Protein AF-A0A9E4EUG8-F1 (afdb_monomer_lite)

Sequence (206 aa):
MGLLHGQRRAHSALPRPAGRRHPAAGWAGGVALVLPTRRVELSCSIFPGVIHPRGDQWLKDFAPEPVPTWTYAGDGWVLRKRLALLAGEHALVVAYELVEASEPLCLELRPFFAGRDYHHLMQANDQVAPAADWTEDALVYQPYRGQPTLHLLAPGACWEADPDWYYNFQYPREEERGLDHSEDLFTPGYLRLQLIPGATVGVVAA

Secondary structure (DSSP, 8-state):
-------------PPPPSSS---S---EEEEEEE-SS-EEE---EEETTEEES-GGGTEEEEE-SSS-EEEEEETTEEEEEEEEE-TTSS-EEEEEEEEEESS-EEEEEEEEB---BTTB-----TTS----EEETTEEEE-SSTTSPPEEEE-TTPEEEEEEEEEEEEE-HHHHTTTS--EEEEEEEEEEEEEE-TT-EEEEEE-

Foldseek 3Di:
DDDDDDPDDPPDDDDDDPDDDQLQWPWPKFKWKADPVDIGTLGWFDFVVDTPPPNVVQWDDWDPPPFTWTWGDDDFWIKIWTWDDDPPDSKIKIKIATQTHPWKIKMKIWTWGFLDDPADTADDDDQFDLAWDQDPQWTWGDRHPPDDIKIKHWPQKDWDFDKDKDFFGADVVCVVVVHDGTHIIITRGMIMHIHGHRDMTMMMID

pLDDT: mean 82.91, std 21.0, range [26.17, 98.56]

Radius of gyration: 17.56 Å; chains: 1; bounding box: 63×35×46 Å

Structure (mmCIF, N/CA/C/O backbone):
data_AF-A0A9E4EUG8-F1
#
_entry.id   AF-A0A9E4EUG8-F1
#
loop_
_atom_site.group_PDB
_atom_site.id
_atom_site.type_symbol
_atom_site.label_atom_id
_atom_site.label_alt_id
_atom_site.label_comp_id
_atom_site.label_asym_id
_atom_site.label_entity_id
_atom_site.label_seq_id
_atom_site.pdbx_PDB_ins_code
_atom_site.Cartn_x
_atom_site.Cartn_y
_atom_site.Cartn_z
_atom_site.occupancy
_atom_site.B_iso_or_equiv
_atom_site.auth_seq_id
_atom_site.auth_comp_id
_atom_site.auth_asym_id
_atom_site.auth_atom_id
_atom_site.pdbx_PDB_model_num
ATOM 1 N N . MET A 1 1 ? -40.282 3.061 -13.453 1.00 30.91 1 MET A N 1
ATOM 2 C CA . MET A 1 1 ? -39.442 2.577 -14.574 1.00 30.91 1 MET A CA 1
ATOM 3 C C . MET A 1 1 ? -38.442 3.666 -14.915 1.00 30.91 1 MET A C 1
ATOM 5 O O . MET A 1 1 ? -38.882 4.780 -15.153 1.00 30.91 1 MET A O 1
ATOM 9 N N . GLY A 1 2 ? -37.143 3.352 -14.917 1.00 31.36 2 GLY A N 1
ATOM 10 C CA . GLY A 1 2 ? -36.084 4.245 -15.411 1.00 31.36 2 GLY A CA 1
ATOM 11 C C . GLY A 1 2 ? -35.088 4.703 -14.345 1.00 31.36 2 GLY A C 1
ATOM 12 O O . GLY A 1 2 ? -35.116 5.854 -13.933 1.00 31.36 2 GLY A O 1
ATOM 13 N N . LEU A 1 3 ? -34.232 3.782 -13.894 1.00 30.00 3 LEU A N 1
ATOM 14 C CA . LEU A 1 3 ? -33.117 4.014 -12.972 1.00 30.00 3 LEU A CA 1
ATOM 15 C C . LEU A 1 3 ? -31.999 4.850 -13.617 1.00 30.00 3 LEU A C 1
ATOM 17 O O . LEU A 1 3 ? -31.547 4.563 -14.726 1.00 30.00 3 LEU A O 1
ATOM 21 N N . LEU A 1 4 ? -31.532 5.834 -12.849 1.00 30.00 4 LEU A N 1
ATOM 22 C CA . LEU A 1 4 ? -30.350 6.666 -13.065 1.00 30.00 4 LEU A CA 1
ATOM 23 C C . LEU A 1 4 ? -29.103 5.808 -13.347 1.00 30.00 4 LEU A C 1
ATOM 25 O O . LEU A 1 4 ? -28.624 5.092 -12.470 1.00 30.00 4 LEU A O 1
ATOM 29 N N . HIS A 1 5 ? -28.551 5.910 -14.557 1.00 29.52 5 HIS A N 1
ATOM 30 C CA . HIS A 1 5 ? -27.191 5.469 -14.872 1.00 29.52 5 HIS A CA 1
ATOM 31 C C . HIS A 1 5 ? -26.253 6.671 -14.784 1.00 29.52 5 HIS A C 1
ATOM 33 O O . HIS A 1 5 ? -26.266 7.553 -15.638 1.00 29.52 5 HIS A O 1
ATOM 39 N N . GLY A 1 6 ? -25.438 6.697 -13.736 1.00 27.17 6 GLY A N 1
ATOM 40 C CA . GLY A 1 6 ? -24.426 7.723 -13.515 1.00 27.17 6 GLY A CA 1
ATOM 41 C C . GLY A 1 6 ? -23.272 7.198 -12.669 1.00 27.17 6 GLY A C 1
ATOM 42 O O . GLY A 1 6 ? -22.887 7.841 -11.701 1.00 27.17 6 GLY A O 1
ATOM 43 N N . GLN A 1 7 ? -22.741 6.014 -12.992 1.00 30.09 7 GLN A N 1
ATOM 44 C CA . GLN A 1 7 ? -21.501 5.531 -12.382 1.00 30.09 7 GLN A CA 1
ATOM 45 C C . GLN A 1 7 ? -20.322 6.353 -12.920 1.00 30.09 7 GLN A C 1
ATOM 47 O O . GLN A 1 7 ? -19.827 6.118 -14.023 1.00 30.09 7 GLN A O 1
ATOM 52 N N . ARG A 1 8 ? -19.873 7.345 -12.145 1.00 32.31 8 ARG A N 1
ATOM 53 C CA . ARG A 1 8 ? -18.604 8.035 -12.396 1.00 32.31 8 ARG A CA 1
ATOM 54 C C . ARG A 1 8 ? -17.465 7.085 -12.023 1.00 32.31 8 ARG A C 1
ATOM 56 O O . ARG A 1 8 ? -17.275 6.757 -10.859 1.00 32.31 8 ARG A O 1
ATOM 63 N N . ARG A 1 9 ? -16.726 6.627 -13.035 1.00 36.31 9 ARG A N 1
ATOM 64 C CA . ARG A 1 9 ? -15.514 5.814 -12.896 1.00 36.31 9 ARG A CA 1
ATOM 65 C C . ARG A 1 9 ? -14.397 6.653 -12.268 1.00 36.31 9 ARG A C 1
ATOM 67 O O . ARG A 1 9 ? -13.769 7.450 -12.958 1.00 36.31 9 ARG A O 1
ATOM 74 N N . ALA A 1 10 ? -14.128 6.466 -10.980 1.00 30.06 10 ALA A N 1
ATOM 75 C CA . ALA A 1 10 ? -12.962 7.037 -10.309 1.00 30.06 10 ALA A CA 1
ATOM 76 C C . ALA A 1 10 ? -11.749 6.100 -10.465 1.00 30.06 10 ALA A C 1
ATOM 78 O O . ALA A 1 10 ? -11.267 5.510 -9.503 1.00 30.06 10 ALA A O 1
ATOM 79 N N . HIS A 1 11 ? -11.263 5.922 -11.697 1.00 37.00 11 HIS A N 1
ATOM 80 C CA . HIS A 1 11 ? -9.989 5.239 -11.930 1.00 37.00 11 HIS A CA 1
ATOM 81 C C . HIS A 1 11 ? -8.856 6.265 -11.926 1.00 37.00 11 HIS A C 1
ATOM 83 O O . HIS A 1 11 ? -8.785 7.113 -12.817 1.00 37.00 11 HIS A O 1
ATOM 89 N N . SER A 1 12 ? -7.988 6.157 -10.912 1.00 40.16 12 SER A N 1
ATOM 90 C CA . SER A 1 12 ? -6.601 6.641 -10.881 1.00 40.16 12 SER A CA 1
ATOM 91 C C . SER A 1 12 ? -6.372 7.936 -11.664 1.00 40.16 12 SER A C 1
ATOM 93 O O . SER A 1 12 ? -5.949 7.910 -12.811 1.00 40.16 12 SER A O 1
ATOM 95 N N . ALA A 1 13 ? -6.668 9.100 -11.101 1.00 31.61 13 ALA A N 1
ATOM 96 C CA . ALA A 1 13 ? -6.189 10.359 -11.663 1.00 31.61 13 ALA A CA 1
ATOM 97 C C . ALA A 1 13 ? -5.631 11.199 -10.523 1.00 31.61 13 ALA A C 1
ATOM 99 O O . ALA A 1 13 ? -6.325 12.029 -9.947 1.00 31.61 13 ALA A O 1
ATOM 100 N N . LEU A 1 14 ? -4.367 10.947 -10.180 1.00 38.12 14 LEU A N 1
ATOM 101 C CA . LEU A 1 14 ? -3.580 11.966 -9.499 1.00 38.12 14 LEU A CA 1
ATOM 102 C C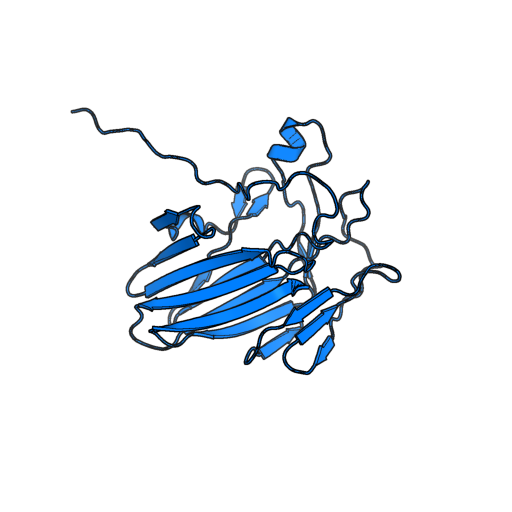 . LEU A 1 14 ? -3.453 13.155 -10.471 1.00 38.12 14 LEU A C 1
ATOM 104 O O . LEU A 1 14 ? -3.050 12.941 -11.623 1.00 38.12 14 LEU A O 1
ATOM 108 N N . PRO A 1 15 ? -3.823 14.384 -10.074 1.00 26.17 15 PRO A N 1
ATOM 109 C CA . PRO A 1 15 ? -3.566 15.562 -10.892 1.00 26.17 15 PRO A CA 1
ATOM 110 C C . PRO A 1 15 ? -2.054 15.716 -11.115 1.00 26.17 15 PRO A C 1
ATOM 112 O O . PRO A 1 15 ? -1.251 15.496 -10.210 1.00 26.17 15 PRO A O 1
ATOM 115 N N . ARG A 1 16 ? -1.657 16.066 -12.344 1.00 33.88 16 ARG A N 1
ATOM 116 C CA . ARG A 1 16 ? -0.251 16.312 -12.696 1.00 33.88 16 ARG A CA 1
ATOM 117 C C . ARG A 1 16 ? 0.139 17.746 -12.321 1.00 33.88 16 ARG A C 1
ATOM 119 O O . ARG A 1 16 ? -0.478 18.664 -12.861 1.00 33.88 16 ARG A O 1
ATOM 126 N N . PRO A 1 17 ? 1.188 17.974 -11.513 1.00 29.05 17 PRO A N 1
ATOM 127 C CA . PRO A 1 17 ? 1.868 19.259 -11.505 1.00 29.05 17 PRO A CA 1
ATOM 128 C C . PRO A 1 17 ? 2.734 19.386 -12.767 1.00 29.05 17 PRO A C 1
ATOM 130 O O . PRO A 1 17 ? 3.372 18.432 -13.219 1.00 29.05 17 PRO A O 1
ATOM 133 N N . ALA A 1 18 ? 2.721 20.569 -13.377 1.00 28.00 18 ALA A N 1
ATOM 134 C CA . ALA A 1 18 ? 3.556 20.879 -14.526 1.00 28.00 18 ALA A CA 1
ATOM 135 C C . ALA A 1 18 ? 5.018 21.058 -14.079 1.00 28.00 18 ALA A C 1
ATOM 137 O O . ALA A 1 18 ? 5.320 21.964 -13.311 1.00 28.00 18 ALA A O 1
ATOM 138 N N . GLY A 1 19 ? 5.922 20.228 -14.607 1.00 29.06 19 GLY A N 1
ATOM 139 C CA . GLY A 1 19 ? 7.368 20.457 -14.540 1.00 29.06 19 GLY A CA 1
ATOM 140 C C . GLY A 1 19 ? 8.135 19.634 -13.496 1.00 29.06 19 GLY A C 1
ATOM 141 O O . GLY A 1 19 ? 8.156 19.968 -12.324 1.00 29.06 19 GLY A O 1
ATOM 142 N N . ARG A 1 20 ? 8.882 18.646 -14.011 1.00 32.97 20 ARG A N 1
ATOM 143 C CA . ARG A 1 20 ? 10.076 17.962 -13.462 1.00 32.97 20 ARG A CA 1
ATOM 144 C C . ARG A 1 20 ? 9.948 17.075 -12.205 1.00 32.97 20 ARG A C 1
ATOM 146 O O . ARG A 1 20 ? 9.532 17.499 -11.140 1.00 32.97 20 ARG A O 1
ATOM 153 N N . ARG A 1 21 ? 10.517 15.868 -12.387 1.00 34.78 21 ARG A N 1
ATOM 154 C CA . ARG A 1 21 ? 10.819 14.778 -11.440 1.00 34.78 21 ARG A CA 1
ATOM 155 C C . ARG A 1 21 ? 9.584 14.160 -10.785 1.00 34.78 21 ARG A C 1
ATOM 157 O O . ARG A 1 21 ? 9.182 14.531 -9.690 1.00 34.78 21 ARG A O 1
ATOM 164 N N . HIS A 1 22 ? 9.026 13.159 -11.470 1.00 40.03 22 HIS A N 1
ATOM 165 C CA . HIS A 1 22 ? 8.227 12.137 -10.800 1.00 40.03 22 HIS A CA 1
ATOM 166 C C . HIS A 1 22 ? 9.056 11.571 -9.634 1.00 40.03 22 HIS A C 1
ATOM 168 O O . HIS A 1 22 ? 10.247 11.322 -9.849 1.00 40.03 22 HIS A O 1
ATOM 174 N N . PRO A 1 23 ? 8.486 11.389 -8.428 1.00 40.28 23 PRO A N 1
ATOM 175 C CA . PRO A 1 23 ? 9.158 10.596 -7.406 1.00 40.28 23 PRO A CA 1
ATOM 176 C C . PRO A 1 23 ? 9.528 9.260 -8.057 1.00 40.28 23 PRO A C 1
ATOM 178 O O . PRO A 1 23 ? 8.684 8.618 -8.683 1.00 40.28 23 PRO A O 1
ATOM 181 N N . ALA A 1 24 ? 10.811 8.911 -8.008 1.00 35.72 24 ALA A N 1
ATOM 182 C CA . ALA A 1 24 ? 11.424 7.818 -8.762 1.00 35.72 24 ALA A CA 1
ATOM 183 C C . ALA A 1 24 ? 10.999 6.414 -8.283 1.00 35.72 24 ALA A C 1
ATOM 185 O O . ALA A 1 24 ? 11.690 5.437 -8.528 1.00 35.72 24 ALA A O 1
ATOM 186 N N . ALA A 1 25 ? 9.846 6.291 -7.635 1.00 40.62 25 ALA A N 1
ATOM 187 C CA . ALA A 1 25 ? 9.243 5.024 -7.280 1.00 40.62 25 ALA A CA 1
ATOM 188 C C . ALA A 1 25 ? 7.743 5.131 -7.524 1.00 40.62 25 ALA A C 1
ATOM 190 O O . ALA A 1 25 ? 6.999 5.736 -6.748 1.00 40.62 25 ALA A O 1
ATOM 191 N N . GLY A 1 26 ? 7.287 4.550 -8.633 1.00 46.84 26 GLY A N 1
ATOM 192 C CA . GLY A 1 26 ? 5.882 4.217 -8.793 1.00 46.84 26 GLY A CA 1
ATOM 193 C C . GLY A 1 26 ? 5.519 3.183 -7.735 1.00 46.84 26 GLY A C 1
ATOM 194 O O . GLY A 1 26 ? 5.636 1.991 -7.979 1.00 46.84 26 GLY A O 1
ATOM 195 N N . TRP A 1 27 ? 5.122 3.633 -6.545 1.00 49.50 27 TRP A N 1
ATOM 196 C CA . TRP A 1 27 ? 4.544 2.751 -5.543 1.00 49.50 27 TRP A CA 1
ATOM 197 C C . TRP A 1 27 ? 3.147 2.349 -6.017 1.00 49.50 27 TRP A C 1
ATOM 199 O O . TRP A 1 27 ? 2.169 3.083 -5.852 1.00 49.50 27 TRP A O 1
ATOM 209 N N . ALA A 1 28 ? 3.052 1.170 -6.625 1.00 55.78 28 ALA A N 1
ATOM 210 C CA . ALA A 1 28 ? 1.836 0.385 -6.532 1.00 55.78 28 ALA A CA 1
ATOM 211 C C . ALA A 1 28 ? 1.898 -0.325 -5.174 1.00 55.78 28 ALA A C 1
ATOM 213 O O . ALA A 1 28 ? 2.886 -0.969 -4.844 1.00 55.78 28 ALA A O 1
ATOM 214 N N . GLY A 1 29 ? 0.890 -0.144 -4.330 1.00 70.94 29 GLY A N 1
ATOM 215 C CA . GLY A 1 29 ? 0.848 -0.781 -3.019 1.00 70.94 29 GLY A CA 1
ATOM 216 C C . GLY A 1 29 ? -0.284 -1.781 -2.955 1.00 70.94 29 GLY A C 1
ATOM 217 O O . GLY A 1 29 ? -1.442 -1.393 -3.134 1.00 70.94 29 GLY A O 1
ATOM 218 N N . GLY A 1 30 ? 0.030 -3.035 -2.642 1.00 84.62 30 GLY A N 1
ATOM 219 C CA . GLY A 1 30 ? -0.963 -3.925 -2.056 1.00 84.62 30 GLY A CA 1
ATOM 220 C C . GLY A 1 30 ? -1.409 -3.330 -0.722 1.00 84.62 30 GLY A C 1
ATOM 221 O O . GLY A 1 30 ? -0.576 -2.914 0.082 1.00 84.62 30 GLY A O 1
ATOM 222 N N . VAL A 1 31 ? -2.717 -3.234 -0.505 1.00 91.75 31 VAL A N 1
ATOM 223 C CA . VAL A 1 31 ? -3.305 -2.745 0.746 1.00 91.75 31 VAL A CA 1
ATOM 224 C C . VAL A 1 31 ? -4.376 -3.733 1.148 1.00 91.75 31 VAL A C 1
ATOM 226 O O . VAL A 1 31 ? -5.307 -3.949 0.372 1.00 91.75 31 VAL A O 1
ATOM 229 N N . ALA A 1 32 ? -4.272 -4.281 2.354 1.00 93.75 32 ALA A N 1
ATOM 230 C CA . ALA A 1 32 ? -5.279 -5.169 2.907 1.00 93.75 32 ALA A CA 1
ATOM 231 C C . ALA A 1 32 ? -5.599 -4.829 4.365 1.00 93.75 32 ALA A C 1
ATOM 233 O O . ALA A 1 32 ? -4.752 -4.338 5.109 1.00 93.75 32 ALA A O 1
ATOM 234 N N . LEU A 1 33 ? -6.835 -5.114 4.765 1.00 93.31 33 LEU A N 1
ATOM 235 C CA . LEU A 1 33 ? -7.294 -5.057 6.147 1.00 93.31 33 LEU A CA 1
ATOM 236 C C . LEU A 1 33 ? -7.511 -6.488 6.644 1.00 93.31 33 LEU A C 1
ATOM 238 O O . LEU A 1 33 ? -8.288 -7.247 6.059 1.00 93.31 33 LEU A O 1
ATOM 242 N N . VAL A 1 34 ? -6.818 -6.874 7.707 1.00 95.75 34 VAL A N 1
ATOM 243 C CA . VAL A 1 34 ? -6.942 -8.192 8.329 1.00 95.75 34 VAL A CA 1
ATOM 244 C C . VAL A 1 34 ? -7.982 -8.097 9.441 1.00 95.75 34 VAL A C 1
ATOM 246 O O . VAL A 1 34 ? -7.746 -7.488 10.485 1.00 95.75 34 VAL A O 1
ATOM 249 N N . LEU A 1 35 ? -9.153 -8.673 9.174 1.00 93.31 35 LEU A N 1
ATOM 250 C CA . LEU A 1 35 ? -10.244 -8.854 10.129 1.00 93.31 35 LEU A CA 1
ATOM 251 C C . LEU A 1 35 ? -10.059 -10.188 10.874 1.00 93.31 35 LEU A C 1
ATOM 253 O O . LEU A 1 35 ? -9.395 -11.083 10.343 1.00 93.31 35 LEU A O 1
ATOM 257 N N . PRO A 1 36 ? -10.724 -10.398 12.025 1.00 90.06 36 PRO A N 1
ATOM 258 C CA . PRO A 1 36 ? -10.645 -11.668 12.755 1.00 90.06 36 PRO A CA 1
ATOM 259 C C . PRO A 1 36 ? -11.027 -12.899 11.920 1.00 90.06 36 PRO A C 1
ATOM 261 O O . PRO A 1 36 ? -10.527 -13.995 12.148 1.00 90.06 36 PRO A O 1
ATOM 264 N N . THR A 1 37 ? -11.931 -12.729 10.951 1.00 89.94 37 THR A N 1
ATOM 265 C CA . THR A 1 37 ? -12.489 -13.829 10.152 1.00 89.94 37 THR A CA 1
ATOM 266 C C . THR A 1 37 ? -11.899 -13.939 8.753 1.00 89.94 37 THR A C 1
ATOM 268 O O . THR A 1 37 ? -12.034 -14.985 8.118 1.00 89.94 37 THR A O 1
ATOM 271 N N . ARG A 1 38 ? -11.297 -12.866 8.228 1.00 94.31 38 ARG A N 1
ATOM 272 C CA . ARG A 1 38 ? -10.803 -12.827 6.849 1.00 94.31 38 ARG A CA 1
ATOM 273 C C . ARG A 1 38 ? -9.834 -11.681 6.610 1.00 94.31 38 ARG A C 1
ATOM 275 O O . ARG A 1 38 ? -9.884 -10.643 7.261 1.00 94.31 38 ARG A O 1
ATOM 282 N N . ARG A 1 39 ? -9.052 -11.826 5.549 1.00 95.69 39 ARG A N 1
ATOM 283 C CA . ARG A 1 39 ? -8.259 -10.752 4.957 1.00 95.69 39 ARG A CA 1
ATOM 284 C C . ARG A 1 39 ? -9.043 -10.085 3.825 1.00 95.69 39 ARG A C 1
ATOM 286 O O . ARG A 1 39 ? -9.577 -10.773 2.956 1.00 95.69 39 ARG A O 1
ATOM 293 N N . VAL A 1 40 ? -9.135 -8.758 3.848 1.00 96.75 40 VAL A N 1
ATOM 294 C CA . VAL A 1 40 ? -9.857 -7.949 2.857 1.00 96.75 40 VAL A CA 1
ATOM 295 C C . VAL A 1 40 ? -8.858 -7.146 2.038 1.00 96.75 40 VAL A C 1
ATOM 297 O O . VAL A 1 40 ? -8.235 -6.224 2.550 1.00 96.75 40 VAL A O 1
ATOM 300 N N . GLU A 1 41 ? -8.725 -7.477 0.759 1.00 96.81 41 GLU A N 1
ATOM 301 C CA . GLU A 1 41 ? -7.890 -6.729 -0.182 1.00 96.81 41 GLU A CA 1
ATOM 302 C 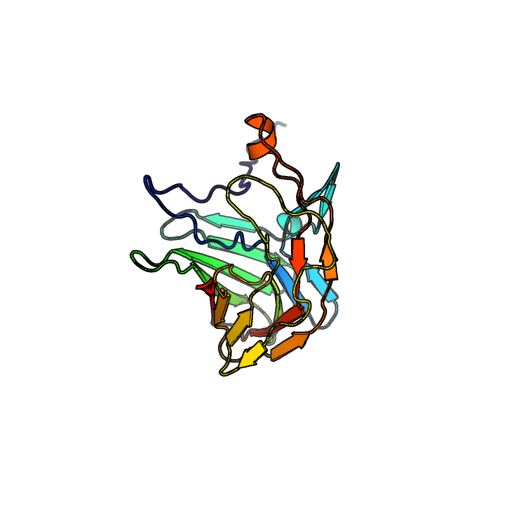C . GLU A 1 41 ? -8.590 -5.450 -0.656 1.00 96.81 41 GLU A C 1
ATOM 304 O O . GLU A 1 41 ? -9.711 -5.494 -1.168 1.00 96.81 41 GLU A O 1
ATOM 309 N N . LEU A 1 42 ? -7.911 -4.314 -0.509 1.00 96.00 42 LEU A N 1
ATOM 310 C CA . LEU A 1 42 ? -8.399 -2.973 -0.853 1.00 96.00 42 LEU A CA 1
ATOM 311 C C . LEU A 1 42 ? -7.699 -2.381 -2.083 1.00 96.00 42 LEU A C 1
ATOM 313 O O . LEU A 1 42 ? -8.141 -1.364 -2.617 1.00 96.00 42 LEU A O 1
ATOM 317 N N . SER A 1 43 ? -6.610 -3.000 -2.540 1.00 91.94 43 SER A N 1
ATOM 318 C CA . SER A 1 43 ? -5.911 -2.584 -3.757 1.00 91.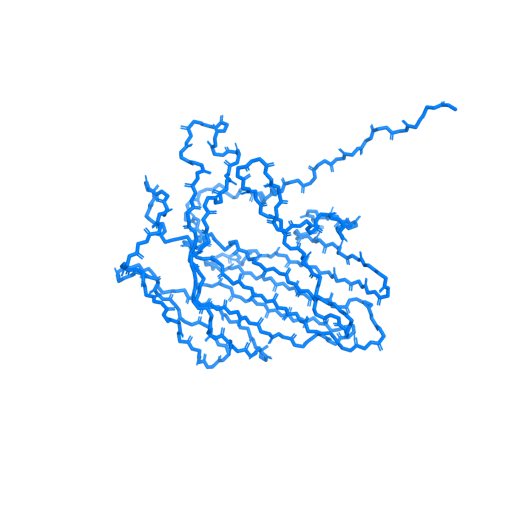94 43 SER A CA 1
ATOM 319 C C . SER A 1 43 ? -6.676 -2.975 -5.032 1.00 91.94 43 SER A C 1
ATOM 321 O O . SER A 1 43 ? -7.604 -3.786 -5.010 1.00 91.94 43 SER A O 1
ATOM 323 N N . CYS A 1 44 ? -6.325 -2.340 -6.150 1.00 91.62 44 CYS A N 1
ATOM 324 C CA . CYS A 1 44 ? -6.863 -2.632 -7.478 1.00 91.62 44 CYS A CA 1
ATOM 325 C C . CYS A 1 44 ? -5.746 -2.476 -8.501 1.00 91.62 44 CYS A C 1
ATOM 327 O O . CYS A 1 44 ? -5.396 -1.348 -8.855 1.00 91.62 44 CYS A O 1
ATOM 329 N N . SER A 1 45 ? -5.222 -3.597 -8.981 1.00 91.50 45 SER A N 1
ATOM 330 C CA . SER A 1 45 ? -4.257 -3.627 -10.077 1.00 91.50 45 SER A CA 1
ATOM 331 C C . SER A 1 45 ? -4.913 -4.210 -11.321 1.00 91.50 45 SER A C 1
ATOM 333 O O . SER A 1 45 ? -5.867 -4.985 -11.234 1.00 91.50 45 SER A O 1
ATOM 335 N N . ILE A 1 46 ? -4.441 -3.789 -12.490 1.00 91.12 46 ILE A N 1
ATOM 336 C CA . ILE A 1 46 ? -4.927 -4.279 -13.778 1.00 91.12 46 ILE A CA 1
ATOM 337 C C . ILE A 1 46 ? -3.880 -5.253 -14.306 1.00 91.12 46 ILE A C 1
ATOM 339 O O . ILE A 1 46 ? -2.698 -4.933 -14.318 1.00 91.12 46 ILE A O 1
ATOM 343 N N . PHE A 1 47 ? -4.332 -6.423 -14.731 1.00 91.69 47 PHE A N 1
ATOM 344 C CA . PHE A 1 47 ? -3.559 -7.469 -15.395 1.00 91.69 47 PHE A CA 1
ATOM 345 C C . PHE A 1 47 ? -4.263 -7.823 -16.717 1.00 91.69 47 PHE A C 1
ATOM 347 O O . PHE A 1 47 ? -5.405 -7.390 -16.928 1.00 91.69 47 PHE A O 1
ATOM 354 N N . PRO A 1 48 ? -3.649 -8.610 -17.621 1.00 92.75 48 PRO A N 1
ATOM 355 C CA . PRO A 1 48 ? -4.285 -8.997 -18.875 1.00 92.75 48 PRO A CA 1
ATOM 356 C C . PRO A 1 48 ? -5.668 -9.626 -18.651 1.00 92.75 48 PRO A C 1
ATOM 358 O O . PRO A 1 48 ? -5.803 -10.714 -18.095 1.00 92.75 48 PRO A O 1
ATOM 361 N N . GLY A 1 49 ? -6.715 -8.907 -19.061 1.00 91.56 49 GLY A N 1
ATOM 362 C CA . GLY A 1 49 ? -8.106 -9.355 -18.969 1.00 91.56 49 GLY A CA 1
ATOM 363 C C . GLY A 1 49 ? -8.728 -9.367 -17.565 1.00 91.56 49 GLY A C 1
ATOM 364 O O . GLY A 1 49 ? -9.884 -9.775 -17.441 1.00 91.56 49 GLY A O 1
ATOM 365 N N . VAL A 1 50 ? -8.030 -8.922 -16.512 1.00 94.50 50 VAL A N 1
ATOM 366 C CA . VAL A 1 50 ? -8.554 -8.992 -15.137 1.00 94.50 50 VAL A CA 1
ATOM 367 C C . VAL A 1 50 ? -8.101 -7.823 -14.264 1.00 94.50 50 VAL A C 1
ATOM 369 O O . VAL A 1 50 ? -6.970 -7.359 -14.338 1.00 94.50 50 VAL A O 1
ATOM 372 N N . ILE A 1 51 ? -8.997 -7.356 -13.394 1.00 93.25 51 ILE A N 1
ATOM 373 C CA . ILE A 1 51 ? -8.643 -6.480 -12.273 1.00 93.25 51 ILE A CA 1
ATOM 374 C C . ILE A 1 51 ? -8.509 -7.361 -11.037 1.00 93.25 51 ILE A C 1
ATOM 376 O O . ILE A 1 51 ? -9.462 -8.054 -10.663 1.00 93.25 51 ILE A O 1
ATOM 380 N N . HIS A 1 52 ? -7.339 -7.341 -10.412 1.00 91.94 52 HIS A N 1
ATOM 381 C CA . HIS A 1 52 ? -7.074 -8.091 -9.196 1.00 91.94 52 HIS A CA 1
ATOM 382 C C . HIS A 1 52 ? -6.092 -7.328 -8.285 1.00 91.94 52 HIS A C 1
ATOM 384 O O . HIS A 1 52 ? -5.156 -6.714 -8.784 1.00 91.94 52 HIS A O 1
ATOM 390 N N . PRO A 1 53 ? -6.278 -7.339 -6.958 1.00 94.50 53 PRO A N 1
ATOM 391 C CA . PRO A 1 53 ? -7.510 -7.729 -6.285 1.00 94.50 53 PRO A CA 1
ATOM 392 C C . PRO A 1 53 ? -8.662 -6.752 -6.591 1.00 94.50 53 PRO A C 1
ATOM 394 O O . PRO A 1 53 ? -8.497 -5.752 -7.286 1.00 94.50 53 PRO A O 1
ATOM 397 N N . ARG A 1 54 ? -9.870 -7.093 -6.129 1.00 95.25 54 ARG A N 1
ATOM 398 C CA . ARG A 1 54 ? -11.111 -6.344 -6.398 1.00 95.25 54 ARG A CA 1
ATOM 399 C C . ARG A 1 54 ? -11.469 -5.387 -5.259 1.00 95.25 54 ARG A C 1
ATOM 401 O O . ARG A 1 54 ? -12.581 -5.421 -4.729 1.00 95.25 54 ARG A O 1
ATOM 408 N N . GLY A 1 55 ? -10.515 -4.540 -4.870 1.00 95.19 55 GLY A N 1
ATOM 409 C CA . GLY A 1 55 ? -10.706 -3.519 -3.834 1.00 95.19 55 GLY A CA 1
ATOM 410 C C . GLY A 1 55 ? -11.844 -2.533 -4.127 1.00 95.19 55 GLY A C 1
ATOM 411 O O . GLY A 1 55 ? -12.442 -1.974 -3.207 1.00 95.19 55 GLY A O 1
ATOM 412 N N . ASP A 1 56 ? -12.211 -2.385 -5.403 1.00 94.50 56 ASP A N 1
ATOM 413 C CA . ASP A 1 56 ? -13.325 -1.574 -5.891 1.00 94.50 56 ASP A CA 1
ATOM 414 C C . ASP A 1 56 ? -14.675 -1.987 -5.291 1.00 94.50 56 ASP A C 1
ATOM 416 O O . ASP A 1 56 ? -15.565 -1.153 -5.159 1.00 94.50 56 ASP A O 1
ATOM 420 N N . GLN A 1 57 ? -14.819 -3.242 -4.855 1.00 97.00 57 GLN A N 1
ATOM 421 C CA . GLN A 1 57 ? -16.033 -3.729 -4.191 1.00 97.00 57 GLN A CA 1
ATOM 422 C C . GLN A 1 57 ? -16.260 -3.073 -2.815 1.00 97.00 57 GLN A C 1
ATOM 424 O O . GLN A 1 57 ? -17.401 -2.942 -2.354 1.00 97.00 57 GLN A O 1
ATOM 429 N N . TRP A 1 58 ? -15.178 -2.635 -2.169 1.00 97.69 58 TRP A N 1
ATOM 430 C CA . TRP A 1 58 ? -15.199 -2.026 -0.839 1.00 97.69 58 TRP A CA 1
ATOM 431 C C . TRP A 1 58 ? -15.179 -0.499 -0.885 1.00 97.69 58 TRP A C 1
ATOM 433 O O . TRP A 1 58 ? -15.529 0.136 0.107 1.00 97.69 58 TRP A O 1
ATOM 443 N N . LEU A 1 59 ? -14.800 0.102 -2.015 1.00 97.75 59 LEU A N 1
ATOM 444 C CA . LEU A 1 59 ? -14.745 1.553 -2.179 1.00 97.75 59 LEU A CA 1
ATOM 445 C C . LEU A 1 59 ? -16.162 2.148 -2.196 1.00 97.75 59 LEU A C 1
ATOM 447 O O . LEU A 1 59 ? -16.965 1.837 -3.075 1.00 97.75 59 LEU A O 1
ATOM 451 N N . LYS A 1 60 ? -16.477 3.008 -1.223 1.00 98.06 60 LYS A N 1
ATOM 452 C CA . LYS A 1 60 ? -17.791 3.663 -1.098 1.00 98.06 60 LYS A CA 1
ATOM 453 C C . LYS A 1 60 ? -17.790 5.109 -1.555 1.00 98.06 60 LYS A C 1
ATOM 455 O O . LYS A 1 60 ? -18.806 5.571 -2.062 1.00 98.06 60 LYS A O 1
ATOM 460 N N . ASP A 1 61 ? -16.673 5.802 -1.377 1.00 98.00 61 ASP A N 1
ATOM 461 C CA . ASP A 1 61 ? -16.562 7.209 -1.735 1.00 98.00 61 ASP A CA 1
ATOM 462 C C . ASP A 1 61 ? -15.136 7.587 -2.141 1.00 98.00 61 ASP A C 1
ATOM 464 O O . ASP A 1 61 ? -14.156 6.993 -1.672 1.00 98.00 61 ASP A O 1
ATOM 468 N N . PHE A 1 62 ? -15.037 8.587 -3.015 1.00 97.44 62 PHE A N 1
ATOM 469 C CA . PHE A 1 62 ? -13.782 9.203 -3.418 1.00 97.44 62 PHE A CA 1
ATOM 470 C C . PHE A 1 62 ? -13.949 10.719 -3.526 1.00 97.44 62 PHE A C 1
ATOM 472 O O . PHE A 1 62 ? -14.722 11.211 -4.351 1.00 97.44 62 PHE A O 1
ATOM 479 N N . ALA A 1 63 ? -13.146 11.447 -2.753 1.00 96.69 63 ALA A N 1
ATOM 480 C CA . ALA A 1 63 ? -13.064 12.898 -2.796 1.00 96.69 63 ALA A CA 1
ATOM 481 C C . ALA A 1 63 ? -11.664 13.323 -3.276 1.00 96.69 63 ALA A C 1
ATOM 483 O O . ALA A 1 63 ? -10.669 12.943 -2.656 1.00 96.69 63 ALA A O 1
ATOM 484 N N . PRO A 1 64 ? -11.543 14.096 -4.370 1.00 93.94 64 PRO A N 1
ATOM 485 C CA . PRO A 1 64 ? -10.241 14.534 -4.877 1.00 93.94 64 PRO A CA 1
ATOM 486 C C . PRO A 1 64 ? -9.640 15.708 -4.087 1.00 93.94 64 PRO A C 1
ATOM 488 O O . PRO A 1 64 ? -8.428 15.905 -4.132 1.00 93.94 64 PRO A O 1
ATOM 491 N N . GLU A 1 65 ? -10.468 16.477 -3.374 1.00 93.19 65 GLU A N 1
ATOM 492 C CA . GLU A 1 65 ? -10.087 17.699 -2.658 1.00 93.19 65 GLU A CA 1
ATOM 493 C C . GLU A 1 65 ? -10.468 17.623 -1.168 1.00 93.19 65 GLU A C 1
ATOM 495 O O . GLU A 1 65 ? -11.464 16.978 -0.831 1.00 93.19 65 GLU A O 1
ATOM 500 N N . PRO A 1 66 ? -9.715 18.286 -0.262 1.00 91.81 66 PRO A N 1
ATOM 501 C CA . PRO A 1 66 ? -8.484 19.057 -0.510 1.00 91.81 66 PRO A CA 1
ATOM 502 C C . PRO A 1 66 ? -7.253 18.177 -0.789 1.00 91.81 66 PRO A C 1
ATOM 504 O O . PRO A 1 66 ? -6.262 18.653 -1.333 1.00 91.81 66 PRO A O 1
ATOM 507 N N . VAL A 1 67 ? -7.328 16.892 -0.440 1.00 94.38 67 VAL A N 1
ATOM 508 C CA . VAL A 1 67 ? -6.354 15.858 -0.805 1.00 94.38 67 VAL A CA 1
ATOM 509 C C . VAL A 1 67 ? -7.113 14.608 -1.252 1.00 94.38 67 VAL A C 1
ATOM 511 O O . VAL A 1 67 ? -8.168 14.320 -0.673 1.00 94.38 67 VAL A O 1
ATOM 514 N N . PRO A 1 68 ? -6.594 13.840 -2.228 1.00 95.88 68 PRO A N 1
ATOM 515 C CA . PRO A 1 68 ? -7.210 12.591 -2.647 1.00 95.88 68 PRO A CA 1
ATOM 516 C C . PRO A 1 68 ? -7.511 11.678 -1.455 1.00 95.88 68 PRO A C 1
ATOM 518 O O . PRO A 1 68 ? -6.613 11.274 -0.709 1.00 95.88 68 PRO A O 1
ATOM 521 N N . THR A 1 69 ? -8.793 11.376 -1.281 1.00 97.44 69 THR A N 1
ATOM 522 C CA . THR A 1 69 ? -9.335 10.625 -0.154 1.00 97.44 69 THR A CA 1
ATOM 523 C C . THR A 1 69 ? -10.232 9.513 -0.671 1.00 97.44 69 THR A C 1
ATOM 525 O O . THR A 1 69 ? -11.174 9.764 -1.417 1.00 97.44 69 THR A O 1
ATOM 528 N N . TRP A 1 70 ? -9.960 8.284 -0.246 1.00 98.12 70 TRP A N 1
ATOM 529 C CA . TRP A 1 70 ? -10.779 7.108 -0.519 1.00 98.12 70 TRP A CA 1
ATOM 530 C C . TRP A 1 70 ? -11.399 6.627 0.786 1.00 98.12 70 TRP A C 1
ATOM 532 O O . TRP A 1 70 ? -10.690 6.476 1.784 1.00 98.12 70 TRP A O 1
ATOM 542 N N . THR A 1 71 ? -12.695 6.338 0.765 1.00 98.38 71 THR A N 1
ATOM 543 C CA . THR A 1 71 ? -13.394 5.710 1.890 1.00 98.38 71 THR A CA 1
ATOM 544 C C . THR A 1 71 ? -13.802 4.301 1.490 1.00 98.38 71 THR A C 1
ATOM 546 O O . THR A 1 71 ? -14.634 4.118 0.599 1.00 98.38 71 THR A O 1
ATOM 549 N N . TYR A 1 72 ? -13.214 3.309 2.150 1.00 98.50 72 TYR A N 1
ATOM 550 C CA . TYR A 1 72 ? -13.567 1.901 2.020 1.00 98.50 72 TYR A CA 1
ATOM 551 C C . TYR A 1 72 ? -14.457 1.497 3.191 1.00 98.50 72 TYR A C 1
ATOM 553 O O . TYR A 1 72 ? -14.218 1.923 4.320 1.00 98.50 72 TYR A O 1
ATOM 561 N N . ALA A 1 73 ? -15.462 0.665 2.940 1.00 98.12 73 ALA A N 1
ATOM 562 C CA . ALA A 1 73 ? -16.295 0.124 4.002 1.00 98.12 73 ALA A CA 1
ATOM 563 C C . ALA A 1 73 ? -16.797 -1.281 3.676 1.00 98.12 73 ALA A C 1
ATOM 565 O O . ALA A 1 73 ? -17.087 -1.613 2.519 1.00 98.12 73 ALA A O 1
ATOM 566 N N . GLY A 1 74 ? -16.961 -2.067 4.730 1.00 96.31 74 GLY A N 1
ATOM 567 C CA . GLY A 1 74 ? -17.614 -3.367 4.720 1.00 96.31 74 GLY A CA 1
ATOM 568 C C . GLY A 1 74 ? -18.418 -3.557 6.002 1.00 96.31 74 GLY A C 1
ATOM 569 O O . GLY A 1 74 ? -18.701 -2.597 6.715 1.00 96.31 74 GLY A O 1
ATOM 570 N N . ASP A 1 75 ? -18.797 -4.796 6.293 1.00 93.94 75 ASP A N 1
ATOM 571 C CA . ASP A 1 75 ? -19.619 -5.096 7.466 1.00 93.94 75 ASP A CA 1
ATOM 572 C C . ASP A 1 75 ? -18.857 -4.780 8.761 1.00 93.94 75 ASP A C 1
ATOM 574 O O . ASP A 1 75 ? -17.902 -5.474 9.112 1.00 93.94 75 ASP A O 1
ATOM 578 N N . GLY A 1 76 ? -19.281 -3.721 9.455 1.00 94.50 76 GLY A N 1
ATOM 579 C CA . GLY A 1 76 ? -18.737 -3.323 10.754 1.00 94.50 76 GLY A CA 1
ATOM 580 C C . GLY A 1 76 ? -17.363 -2.655 10.710 1.00 94.50 76 GLY A C 1
ATOM 581 O O . GLY A 1 76 ? -16.694 -2.625 11.739 1.00 94.50 76 GLY A O 1
ATOM 582 N N . TRP A 1 77 ? -16.917 -2.141 9.556 1.00 97.69 77 TRP A N 1
ATOM 583 C CA . TRP A 1 77 ? -15.687 -1.351 9.486 1.00 97.69 77 TRP A CA 1
ATOM 584 C C . TRP A 1 77 ? -15.719 -0.270 8.403 1.00 97.69 77 TRP A C 1
ATOM 586 O O . TRP A 1 77 ? -16.286 -0.454 7.321 1.00 97.69 77 TRP A O 1
ATOM 596 N N . VAL A 1 78 ? -15.032 0.841 8.676 1.00 98.56 78 VAL A N 1
ATOM 597 C CA . VAL A 1 78 ? -14.809 1.942 7.733 1.00 98.56 78 VAL A CA 1
ATOM 598 C C . VAL A 1 78 ? -13.347 2.371 7.800 1.00 98.56 78 VAL A C 1
ATOM 600 O O . VAL A 1 78 ? -12.854 2.767 8.854 1.00 98.56 78 VAL A O 1
ATOM 603 N N . LEU A 1 79 ? -12.659 2.327 6.660 1.00 98.56 79 LEU A N 1
ATOM 604 C CA . LEU A 1 79 ? -11.271 2.758 6.513 1.00 98.56 79 LEU A CA 1
ATOM 605 C C . LEU A 1 79 ? -11.189 3.953 5.562 1.00 98.56 79 LEU A C 1
ATOM 607 O O . LEU A 1 79 ? -11.609 3.874 4.406 1.00 98.56 79 LEU A O 1
ATOM 611 N N . ARG A 1 80 ? -10.574 5.043 6.016 1.00 98.50 80 ARG A N 1
ATOM 612 C CA . ARG A 1 80 ? -10.277 6.211 5.185 1.00 98.50 80 ARG A CA 1
ATOM 613 C C . ARG A 1 80 ? -8.792 6.244 4.838 1.00 98.50 80 ARG A C 1
ATOM 615 O O . ARG A 1 80 ? -7.944 6.280 5.724 1.00 98.50 80 ARG A O 1
ATOM 622 N N . LYS A 1 81 ? -8.480 6.282 3.543 1.00 97.75 81 LYS A N 1
ATOM 623 C CA . LYS A 1 81 ? -7.128 6.470 2.999 1.00 97.75 81 LYS A CA 1
ATOM 624 C C . LYS A 1 81 ? -7.003 7.877 2.430 1.00 97.75 81 LYS A C 1
ATOM 626 O O . LYS A 1 81 ? -7.832 8.276 1.619 1.00 97.75 81 LYS A O 1
ATOM 631 N N . ARG A 1 82 ? -5.948 8.601 2.793 1.00 96.19 82 ARG A N 1
ATOM 632 C CA . ARG A 1 82 ? -5.594 9.920 2.246 1.00 96.19 82 ARG A CA 1
ATOM 633 C C . ARG A 1 82 ? -4.200 9.872 1.646 1.00 96.19 82 ARG A C 1
ATOM 635 O O . ARG A 1 82 ? -3.336 9.184 2.182 1.00 96.19 82 ARG A O 1
ATOM 642 N N . LEU A 1 83 ? -3.987 10.594 0.554 1.00 93.31 83 LEU A N 1
ATOM 643 C CA . LEU A 1 83 ? -2.696 10.677 -0.124 1.00 93.31 83 LEU A CA 1
ATOM 644 C C . LEU A 1 83 ? -2.337 12.140 -0.367 1.00 93.31 83 LEU A C 1
ATOM 646 O O . LEU A 1 83 ? -3.128 12.878 -0.949 1.00 93.31 83 LEU A O 1
ATOM 650 N N . ALA A 1 84 ? -1.141 12.542 0.051 1.00 90.81 84 ALA A N 1
ATOM 651 C CA . ALA A 1 84 ? -0.619 13.886 -0.150 1.00 90.81 84 ALA A CA 1
ATOM 652 C C . ALA A 1 84 ? 0.818 13.832 -0.677 1.00 90.81 84 ALA A C 1
ATOM 654 O O . ALA A 1 84 ? 1.621 13.018 -0.231 1.00 90.81 84 ALA A O 1
ATOM 655 N N . LEU A 1 85 ? 1.141 14.719 -1.615 1.00 85.94 85 LEU A N 1
ATOM 656 C CA . LEU A 1 85 ? 2.520 14.999 -2.013 1.00 85.94 85 LEU A CA 1
ATOM 657 C C . LEU A 1 85 ? 3.017 16.180 -1.183 1.00 85.94 85 LEU A C 1
ATOM 659 O O . LEU A 1 85 ? 2.343 17.212 -1.124 1.00 85.94 85 LEU A O 1
ATOM 663 N N . LEU A 1 86 ? 4.173 16.036 -0.541 1.00 80.31 86 LEU A N 1
ATOM 664 C CA . LEU A 1 86 ? 4.771 17.130 0.219 1.00 80.31 86 LEU A CA 1
ATOM 665 C C . LEU A 1 86 ? 5.464 18.087 -0.749 1.00 80.31 86 LEU A C 1
ATOM 667 O O . LEU A 1 86 ? 6.414 17.726 -1.431 1.00 80.31 86 LEU A O 1
ATOM 671 N N . ALA A 1 87 ? 4.961 19.316 -0.853 1.00 70.00 87 ALA A N 1
ATOM 672 C CA . ALA A 1 87 ? 5.520 20.303 -1.770 1.00 70.00 87 ALA A CA 1
ATOM 673 C C . ALA A 1 87 ? 6.979 20.629 -1.405 1.00 70.00 87 ALA A C 1
ATOM 675 O O . ALA A 1 87 ? 7.271 20.963 -0.261 1.00 70.00 87 ALA A O 1
ATOM 676 N N . GLY A 1 88 ? 7.876 20.567 -2.391 1.00 68.75 88 GLY A N 1
ATOM 677 C CA . GLY A 1 88 ? 9.308 20.837 -2.210 1.00 68.75 88 GLY A CA 1
ATOM 678 C C . GLY A 1 88 ? 10.132 19.628 -1.762 1.00 68.75 88 GLY A C 1
ATOM 679 O O . GLY A 1 88 ? 11.341 19.630 -1.970 1.00 68.75 88 GLY A O 1
ATOM 680 N N . GLU A 1 89 ? 9.482 18.581 -1.257 1.00 65.94 89 GLU A N 1
ATOM 681 C CA . GLU A 1 89 ? 10.098 17.301 -0.918 1.00 65.94 89 GLU A CA 1
ATOM 682 C C . GLU A 1 89 ? 9.734 16.282 -2.006 1.00 65.94 89 GLU A C 1
ATOM 684 O O . GLU A 1 89 ? 8.606 16.251 -2.499 1.00 65.94 89 GLU A O 1
ATOM 689 N N . HIS A 1 90 ? 10.648 15.398 -2.401 1.00 75.44 90 HIS A N 1
ATOM 690 C CA . HIS A 1 90 ? 10.316 14.291 -3.310 1.00 75.44 90 HIS A CA 1
ATOM 691 C C . HIS A 1 90 ? 9.561 13.162 -2.576 1.00 75.44 90 HIS A C 1
ATOM 693 O O . HIS A 1 90 ? 9.795 11.989 -2.841 1.00 75.44 90 HIS A O 1
ATOM 699 N N . ALA A 1 91 ? 8.647 13.521 -1.666 1.00 84.44 91 ALA A N 1
ATOM 700 C CA . ALA A 1 91 ? 8.024 12.618 -0.709 1.00 84.44 91 ALA A CA 1
ATOM 701 C C . ALA A 1 91 ? 6.497 12.520 -0.870 1.00 84.44 91 ALA A C 1
ATOM 703 O O . ALA A 1 91 ? 5.782 13.511 -1.068 1.00 84.44 91 ALA A O 1
ATOM 704 N N . LEU A 1 92 ? 5.993 11.295 -0.731 1.00 87.94 92 LEU A N 1
ATOM 705 C CA . LEU A 1 92 ? 4.580 10.934 -0.733 1.00 87.94 92 LEU A CA 1
ATOM 706 C C . LEU A 1 92 ? 4.167 10.495 0.673 1.00 87.94 92 LEU A C 1
ATOM 708 O O . LEU A 1 92 ? 4.765 9.586 1.240 1.00 87.94 92 LEU A O 1
ATOM 712 N N . VAL A 1 93 ? 3.097 11.081 1.203 1.00 91.62 93 VAL A N 1
ATOM 713 C CA . VAL A 1 93 ? 2.493 10.669 2.473 1.00 91.62 93 VAL A CA 1
ATOM 714 C C . VAL A 1 93 ? 1.171 9.975 2.203 1.00 91.62 93 VAL A C 1
ATOM 716 O O . VAL A 1 93 ? 0.313 10.489 1.479 1.00 91.62 93 VAL A O 1
ATOM 719 N N . VAL A 1 94 ? 0.984 8.822 2.834 1.00 94.00 94 VAL A N 1
ATOM 720 C CA . VAL A 1 94 ? -0.267 8.073 2.810 1.00 94.00 94 VAL A CA 1
ATOM 721 C C . VAL A 1 94 ? -0.733 7.866 4.239 1.00 94.00 94 VAL A C 1
ATOM 723 O O . VAL A 1 94 ? -0.026 7.274 5.048 1.00 94.00 94 VAL A O 1
ATOM 726 N N . ALA A 1 95 ? -1.927 8.357 4.552 1.00 95.94 95 ALA A N 1
ATOM 727 C CA . ALA A 1 95 ? -2.523 8.232 5.874 1.00 95.94 95 ALA A CA 1
ATOM 728 C C . ALA A 1 95 ? -3.727 7.290 5.835 1.00 95.94 95 ALA A C 1
ATOM 730 O O . ALA A 1 95 ? -4.583 7.410 4.954 1.00 95.94 95 ALA A O 1
ATOM 731 N N . TYR A 1 96 ? -3.804 6.394 6.813 1.00 97.56 96 TYR A N 1
ATOM 732 C CA . TYR A 1 96 ? -4.893 5.441 6.993 1.00 97.56 96 TYR A CA 1
ATOM 733 C C . TYR A 1 96 ? -5.555 5.681 8.343 1.00 97.56 96 TYR A C 1
ATOM 735 O O . TYR A 1 96 ? -4.896 5.658 9.378 1.00 97.56 96 TYR A O 1
ATOM 743 N N . GLU A 1 97 ? -6.858 5.914 8.325 1.00 98.31 97 GLU A N 1
ATOM 744 C CA . GLU A 1 97 ? -7.681 6.145 9.507 1.00 98.31 97 GLU A CA 1
ATOM 745 C C . GLU A 1 97 ? -8.745 5.056 9.580 1.00 98.31 97 GLU A C 1
ATOM 747 O O . GLU A 1 97 ? -9.542 4.901 8.649 1.00 98.31 97 GLU A O 1
ATOM 752 N N . LEU A 1 98 ? -8.764 4.309 10.682 1.00 98.38 98 LEU A N 1
ATOM 753 C CA . LEU A 1 98 ? -9.848 3.376 10.966 1.00 98.38 98 LEU A CA 1
ATOM 754 C C . LEU A 1 98 ? -10.984 4.164 11.609 1.00 98.38 98 LEU A C 1
ATOM 756 O O . LEU A 1 98 ? -10.969 4.423 12.805 1.00 98.38 98 LEU A O 1
ATOM 760 N N . VAL A 1 99 ? -11.937 4.599 10.792 1.00 98.50 99 VAL A N 1
ATOM 761 C CA . VAL A 1 99 ? -13.038 5.475 11.213 1.00 98.50 99 VAL A CA 1
ATOM 762 C C . VAL A 1 99 ? -14.012 4.720 12.113 1.00 98.50 99 VAL A C 1
ATOM 764 O O . VAL A 1 99 ? -14.466 5.252 13.121 1.00 98.50 99 VAL A O 1
ATOM 767 N N . GLU A 1 100 ? -14.311 3.472 11.761 1.00 97.88 100 GLU A N 1
ATOM 768 C CA . GLU A 1 100 ? -15.244 2.618 12.491 1.00 97.88 100 GLU A CA 1
ATOM 769 C C . GLU A 1 100 ? -14.717 1.183 12.497 1.00 97.88 100 GLU A C 1
ATOM 771 O O . GLU A 1 100 ? -14.278 0.692 11.456 1.00 97.88 100 GLU A O 1
ATOM 776 N N . ALA A 1 101 ? -14.740 0.540 13.664 1.00 97.06 101 ALA A N 1
ATOM 777 C CA . ALA A 1 101 ? -14.666 -0.905 13.877 1.00 97.06 101 ALA A CA 1
ATOM 778 C C . ALA A 1 101 ? -14.956 -1.205 15.357 1.00 97.06 101 ALA A C 1
ATOM 780 O O . ALA A 1 101 ? -14.773 -0.339 16.215 1.00 97.06 101 ALA A O 1
ATOM 781 N N . SER A 1 102 ? -15.386 -2.428 15.671 1.00 95.50 102 SER A N 1
ATOM 782 C CA . SER A 1 102 ? -15.615 -2.866 17.058 1.00 95.50 102 SER A CA 1
ATOM 783 C C . SER A 1 102 ? -14.327 -3.137 17.840 1.00 95.50 102 SER A C 1
ATOM 785 O O . SER A 1 102 ? -14.350 -3.174 19.067 1.00 95.50 102 SER A O 1
ATOM 787 N N . GLU A 1 103 ? -13.213 -3.343 17.143 1.00 95.88 103 GLU A N 1
ATOM 788 C CA . GLU A 1 103 ? -11.912 -3.679 17.718 1.00 95.88 103 GLU A CA 1
ATOM 789 C C . GLU A 1 103 ? -10.770 -3.167 16.823 1.00 95.88 103 GLU A C 1
ATOM 791 O O . GLU A 1 103 ? -11.010 -2.828 15.658 1.00 95.88 103 GLU A O 1
ATOM 796 N N . PRO A 1 104 ? -9.530 -3.084 17.339 1.00 97.31 104 PRO A N 1
ATOM 797 C CA . PRO A 1 104 ? -8.366 -2.798 16.512 1.00 97.31 104 PRO A CA 1
ATOM 798 C C . PRO A 1 104 ? -8.185 -3.823 15.391 1.00 97.31 104 PRO A C 1
ATOM 800 O O . PRO A 1 104 ? -8.330 -5.024 15.602 1.00 97.31 104 PRO A O 1
ATOM 803 N N . LEU A 1 105 ? -7.807 -3.345 14.208 1.00 97.62 105 LEU A N 1
ATOM 804 C CA . LEU A 1 105 ? -7.580 -4.172 13.021 1.00 97.62 105 LEU A CA 1
ATOM 805 C C . LEU A 1 105 ? -6.123 -4.074 12.576 1.00 97.62 105 LEU A C 1
ATOM 807 O O . LEU A 1 105 ? -5.429 -3.116 12.911 1.00 97.62 105 LEU A O 1
ATOM 811 N N . CYS A 1 106 ? -5.646 -5.045 11.799 1.00 97.50 106 CYS A N 1
ATOM 812 C CA . CYS A 1 106 ? -4.308 -4.971 11.215 1.00 97.50 106 CYS A CA 1
ATOM 813 C C . CYS A 1 106 ? -4.383 -4.484 9.763 1.00 97.50 106 CYS A C 1
ATOM 815 O O . CYS A 1 106 ? -5.135 -5.019 8.949 1.00 97.50 106 CYS A O 1
ATOM 817 N N . LEU A 1 107 ? -3.607 -3.451 9.451 1.00 97.38 107 LEU A N 1
ATOM 818 C CA . LEU A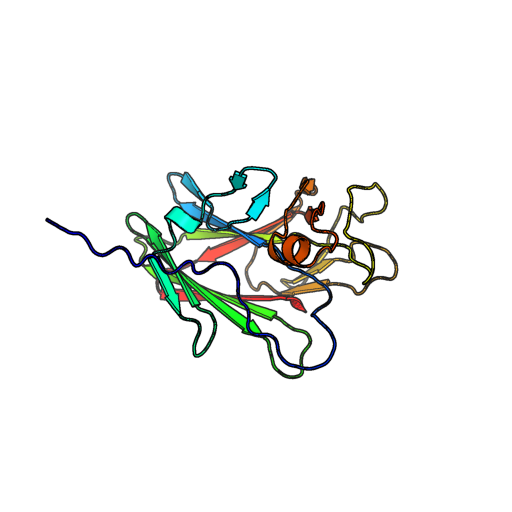 1 107 ? -3.362 -2.961 8.103 1.00 97.38 107 LEU A CA 1
ATOM 819 C C . LEU A 1 107 ? -2.095 -3.617 7.562 1.00 97.38 107 LEU A C 1
ATOM 821 O O . LEU A 1 107 ? -1.027 -3.487 8.157 1.00 97.38 107 LEU A O 1
ATOM 825 N N . GLU A 1 108 ? -2.208 -4.269 6.413 1.00 96.94 108 GLU A N 1
ATOM 826 C CA . GLU A 1 108 ? -1.074 -4.811 5.674 1.00 96.94 108 GLU A CA 1
ATOM 827 C C . GLU A 1 108 ? -0.791 -3.954 4.442 1.00 96.94 108 GLU A C 1
ATOM 829 O O . GLU A 1 108 ? -1.691 -3.684 3.639 1.00 96.94 108 GLU A O 1
ATOM 834 N N . LEU A 1 109 ? 0.468 -3.550 4.280 1.00 95.31 109 LEU A N 1
ATOM 835 C CA . LEU A 1 109 ? 0.944 -2.772 3.140 1.00 95.31 109 LEU A CA 1
ATOM 836 C C . LEU A 1 109 ? 2.087 -3.514 2.453 1.00 95.31 109 LEU A C 1
ATOM 838 O O . LEU A 1 109 ? 3.154 -3.683 3.035 1.00 95.31 109 LEU A O 1
ATOM 842 N N . ARG A 1 110 ? 1.882 -3.919 1.200 1.00 94.56 110 ARG A N 1
ATOM 843 C CA . ARG A 1 110 ? 2.905 -4.562 0.367 1.00 94.56 110 ARG A CA 1
ATOM 844 C C . ARG A 1 110 ? 3.413 -3.564 -0.673 1.00 94.56 110 ARG A C 1
ATOM 846 O O . ARG A 1 110 ? 2.685 -3.287 -1.631 1.00 94.56 110 ARG A O 1
ATOM 853 N N . PRO A 1 111 ? 4.597 -2.957 -0.491 1.00 92.00 111 PRO A N 1
ATOM 854 C CA . PRO A 1 111 ? 5.166 -2.082 -1.502 1.00 92.00 111 PRO A CA 1
ATOM 855 C C . PRO A 1 111 ? 5.622 -2.888 -2.723 1.00 92.00 111 PRO A C 1
ATOM 857 O O . PRO A 1 111 ? 6.341 -3.879 -2.589 1.00 92.00 111 PRO A O 1
ATOM 860 N N . PHE A 1 112 ? 5.220 -2.434 -3.908 1.00 89.31 112 PHE A N 1
ATOM 861 C CA . PHE A 1 112 ? 5.776 -2.878 -5.179 1.00 89.31 112 PHE A CA 1
ATOM 862 C C . PHE A 1 112 ? 6.680 -1.792 -5.746 1.00 89.31 112 PHE A C 1
ATOM 864 O O . PHE A 1 112 ? 6.316 -0.612 -5.778 1.00 89.31 112 PHE A O 1
ATOM 871 N N . PHE A 1 113 ? 7.856 -2.205 -6.197 1.00 85.44 113 PHE A N 1
ATOM 872 C CA . PHE A 1 113 ? 8.875 -1.333 -6.747 1.00 85.44 113 PHE A CA 1
ATOM 873 C C . PHE A 1 113 ? 8.985 -1.576 -8.241 1.00 85.44 113 PHE A C 1
ATOM 875 O O . PHE A 1 113 ? 9.203 -2.700 -8.680 1.00 85.44 113 PHE A O 1
ATOM 882 N N . ALA A 1 114 ? 8.832 -0.503 -9.007 1.00 73.56 114 ALA A N 1
ATOM 883 C CA . ALA A 1 114 ? 9.126 -0.462 -10.426 1.00 73.56 114 ALA A CA 1
ATOM 884 C C . ALA A 1 114 ? 10.579 0.011 -10.561 1.00 73.56 114 ALA A C 1
ATOM 886 O O . ALA A 1 114 ? 10.861 1.181 -10.308 1.00 73.56 114 ALA A O 1
ATOM 887 N N . GLY A 1 115 ? 11.521 -0.881 -10.867 1.00 62.31 115 GLY A N 1
ATOM 888 C CA . GLY A 1 115 ? 12.958 -0.578 -10.966 1.00 62.31 115 GLY A CA 1
ATOM 889 C C . GLY A 1 115 ? 13.328 0.230 -12.209 1.00 62.31 115 GLY A C 1
ATOM 890 O O . GLY A 1 115 ? 14.207 -0.172 -12.969 1.00 62.31 115 GLY A O 1
ATOM 891 N N . ARG A 1 116 ? 12.610 1.327 -12.459 1.00 63.62 116 ARG A N 1
ATOM 892 C CA . ARG A 1 116 ? 12.599 2.028 -13.742 1.00 63.62 116 ARG A CA 1
ATOM 893 C C . ARG A 1 116 ? 13.802 2.955 -13.902 1.00 63.62 116 ARG A C 1
ATOM 895 O O . ARG A 1 116 ? 14.038 3.840 -13.080 1.00 63.62 116 ARG A O 1
ATOM 902 N N . ASP A 1 117 ? 14.464 2.820 -15.047 1.00 54.41 117 ASP A N 1
ATOM 903 C CA . ASP A 1 117 ? 15.088 3.941 -15.750 1.00 54.41 117 ASP A CA 1
ATOM 904 C C . ASP A 1 117 ? 14.066 4.494 -16.768 1.00 54.41 117 ASP A C 1
ATOM 906 O O . ASP A 1 117 ? 13.186 3.764 -17.225 1.00 54.41 117 ASP A O 1
ATOM 910 N N . TYR A 1 118 ? 14.137 5.780 -17.119 1.00 46.25 118 TYR A N 1
ATOM 911 C CA . TYR A 1 118 ? 13.076 6.550 -17.806 1.00 46.25 118 TYR A CA 1
ATOM 912 C C . TYR A 1 118 ? 12.573 5.978 -19.152 1.00 46.25 118 TYR A C 1
ATOM 914 O O . TYR A 1 118 ? 11.567 6.464 -19.672 1.00 46.25 118 TYR A O 1
ATOM 922 N N . HIS A 1 119 ? 13.259 4.988 -19.729 1.00 49.69 119 HIS A N 1
ATOM 923 C CA . HIS A 1 119 ? 13.018 4.483 -21.082 1.00 49.69 119 HIS A CA 1
ATOM 924 C C . HIS A 1 119 ? 12.565 3.020 -21.173 1.00 49.69 119 HIS A C 1
ATOM 926 O O . HIS A 1 119 ? 12.219 2.600 -22.273 1.00 49.69 119 HIS A O 1
ATOM 932 N N . HIS A 1 120 ? 12.530 2.258 -20.072 1.00 59.69 120 HIS A N 1
ATOM 933 C CA . HIS A 1 120 ? 12.160 0.838 -20.113 1.00 59.69 120 HIS A CA 1
ATOM 934 C C . HIS A 1 120 ? 11.319 0.428 -18.898 1.00 59.69 120 HIS A C 1
ATOM 936 O O . HIS A 1 120 ? 11.679 0.730 -17.759 1.00 59.69 120 HIS A O 1
ATOM 942 N N . LEU A 1 121 ? 10.207 -0.272 -19.146 1.00 68.62 121 LEU A N 1
ATOM 943 C CA . LEU A 1 121 ? 9.449 -0.944 -18.090 1.00 68.62 121 LEU A CA 1
ATOM 944 C C . LEU A 1 121 ? 10.232 -2.143 -17.552 1.00 68.62 121 LEU A C 1
ATOM 946 O O . LEU A 1 121 ? 10.932 -2.832 -18.299 1.00 68.62 121 LEU A O 1
ATOM 950 N N . MET A 1 122 ? 10.112 -2.385 -16.248 1.00 76.94 122 MET A N 1
ATOM 951 C CA . MET A 1 122 ? 10.793 -3.495 -15.596 1.00 76.94 122 MET A CA 1
ATOM 952 C C . MET A 1 122 ? 10.218 -4.850 -16.039 1.00 76.94 122 MET A C 1
ATOM 954 O O . MET A 1 122 ? 9.012 -5.028 -16.210 1.00 76.94 122 MET A O 1
ATOM 958 N N . GLN A 1 123 ? 11.108 -5.819 -16.227 1.00 85.25 123 GLN A N 1
ATOM 959 C CA . GLN A 1 123 ? 10.789 -7.234 -16.408 1.00 85.25 123 GLN A CA 1
ATOM 960 C C . GLN A 1 123 ? 11.532 -8.028 -15.340 1.00 85.25 123 GLN A C 1
ATOM 962 O O . GLN A 1 123 ? 12.625 -7.619 -14.921 1.00 85.25 123 GLN A O 1
ATOM 967 N N . ALA A 1 124 ? 10.954 -9.145 -14.909 1.00 89.12 124 ALA A N 1
ATOM 968 C CA . ALA A 1 124 ? 11.560 -9.995 -13.897 1.00 89.12 124 ALA A CA 1
ATOM 969 C C . ALA A 1 124 ? 12.977 -10.427 -14.292 1.00 89.12 124 ALA A C 1
ATOM 971 O O . ALA A 1 124 ? 13.236 -10.830 -15.428 1.00 89.12 124 ALA A O 1
ATOM 972 N N . ASN A 1 125 ? 13.912 -10.303 -13.352 1.00 90.25 125 ASN A N 1
ATOM 973 C CA . ASN A 1 125 ? 15.319 -10.619 -13.562 1.00 90.25 125 ASN A CA 1
ATOM 974 C C . ASN A 1 125 ? 16.037 -10.895 -12.232 1.00 90.25 125 ASN A C 1
ATOM 976 O O . ASN A 1 125 ? 15.535 -10.565 -11.158 1.00 90.25 125 ASN A O 1
ATOM 980 N N . ASP A 1 126 ? 17.249 -11.439 -12.328 1.00 90.19 126 ASP A N 1
ATOM 981 C CA . ASP A 1 126 ? 18.062 -11.844 -11.172 1.00 90.19 126 ASP A CA 1
ATOM 982 C C . ASP A 1 126 ? 18.986 -10.734 -10.640 1.00 90.19 126 ASP A C 1
ATOM 984 O O . ASP A 1 126 ? 19.784 -10.970 -9.735 1.00 90.19 126 ASP A O 1
ATOM 988 N N . GLN A 1 127 ? 18.942 -9.530 -11.223 1.00 89.88 127 GLN A N 1
ATOM 989 C CA . GLN A 1 127 ? 19.776 -8.399 -10.792 1.00 89.88 127 GLN A CA 1
ATOM 990 C C . GLN A 1 127 ? 19.116 -7.569 -9.687 1.00 89.88 127 GLN A C 1
ATOM 992 O O . GLN A 1 127 ? 19.781 -6.716 -9.095 1.00 89.88 127 GLN A O 1
ATOM 997 N N . VAL A 1 128 ? 17.825 -7.799 -9.418 1.00 91.12 128 VAL A N 1
ATOM 998 C CA . VAL A 1 128 ? 17.107 -7.129 -8.333 1.00 91.12 128 VAL A CA 1
ATOM 999 C C . VAL A 1 128 ? 17.659 -7.574 -6.978 1.00 91.12 128 VAL A C 1
ATOM 1001 O O . VAL A 1 128 ? 17.879 -8.760 -6.734 1.00 91.12 128 VAL A O 1
ATOM 1004 N N . ALA A 1 129 ? 17.877 -6.625 -6.073 1.00 92.06 129 ALA A N 1
ATOM 1005 C CA . ALA A 1 129 ? 18.199 -6.916 -4.687 1.00 92.06 129 ALA A CA 1
ATOM 1006 C C . ALA A 1 129 ? 16.956 -7.521 -4.011 1.00 92.06 129 ALA A C 1
ATOM 1008 O O . ALA A 1 129 ? 15.930 -6.843 -3.930 1.00 92.06 129 ALA A O 1
ATOM 1009 N N . PRO A 1 130 ? 17.008 -8.767 -3.509 1.00 92.38 130 PRO A N 1
ATOM 1010 C CA . PRO A 1 130 ? 15.819 -9.405 -2.956 1.00 92.38 130 PRO A CA 1
ATOM 1011 C C . PRO A 1 130 ? 15.474 -8.888 -1.557 1.00 92.38 130 PRO A C 1
ATOM 1013 O O . PRO A 1 130 ? 14.318 -8.912 -1.152 1.00 92.38 130 PRO A O 1
ATOM 1016 N N . ALA A 1 131 ? 16.473 -8.424 -0.809 1.00 93.44 131 ALA A N 1
ATOM 1017 C CA . ALA A 1 131 ? 16.309 -7.982 0.565 1.00 93.44 131 ALA A CA 1
ATOM 1018 C C . ALA A 1 131 ? 16.232 -6.456 0.655 1.00 93.44 131 ALA A C 1
ATOM 1020 O O . ALA A 1 131 ? 16.948 -5.736 -0.042 1.00 93.44 131 ALA A O 1
ATOM 1021 N N . ALA A 1 132 ? 15.386 -5.994 1.567 1.00 93.31 132 ALA A N 1
ATOM 1022 C CA . ALA A 1 132 ? 15.356 -4.626 2.049 1.00 93.31 132 ALA A CA 1
ATOM 1023 C C . ALA A 1 132 ? 15.750 -4.607 3.527 1.00 93.31 132 ALA A C 1
ATOM 1025 O O . ALA A 1 132 ? 15.462 -5.559 4.261 1.00 93.31 132 ALA A O 1
ATOM 1026 N N . ASP A 1 133 ? 16.377 -3.518 3.955 1.00 94.94 133 ASP A N 1
ATOM 1027 C CA . ASP A 1 133 ? 16.744 -3.321 5.350 1.00 94.94 133 ASP A CA 1
ATOM 1028 C C . ASP A 1 133 ? 15.583 -2.670 6.105 1.00 94.94 133 ASP A C 1
ATOM 1030 O O . ASP A 1 133 ? 14.926 -1.761 5.597 1.00 94.94 133 ASP A O 1
ATOM 1034 N N . TRP A 1 134 ? 15.340 -3.117 7.336 1.00 95.56 134 TRP A N 1
ATOM 1035 C CA . TRP A 1 134 ? 14.387 -2.492 8.251 1.00 95.56 134 TRP A CA 1
ATOM 1036 C C . TRP A 1 134 ? 15.137 -1.920 9.449 1.00 95.56 134 TRP A C 1
ATOM 1038 O O . TRP A 1 134 ? 15.707 -2.666 10.248 1.00 95.56 134 TRP A O 1
ATOM 1048 N N . THR A 1 135 ? 15.154 -0.596 9.567 1.00 92.50 135 THR A N 1
ATOM 1049 C CA . THR A 1 135 ? 15.886 0.119 10.618 1.00 92.50 135 THR A CA 1
ATOM 1050 C C . THR A 1 135 ? 15.131 1.378 11.015 1.00 92.50 135 THR A C 1
ATOM 1052 O O . THR A 1 135 ? 14.629 2.084 10.150 1.00 92.50 135 THR A O 1
ATOM 1055 N N . GLU A 1 136 ? 15.053 1.667 12.317 1.00 90.06 136 GLU A N 1
ATOM 1056 C CA . GLU A 1 136 ? 14.451 2.907 12.844 1.00 90.06 136 GLU A CA 1
ATOM 1057 C C . GLU A 1 136 ? 13.046 3.206 12.274 1.00 90.06 136 GLU A C 1
ATOM 1059 O O . GLU A 1 136 ? 12.759 4.316 11.836 1.00 90.06 136 GLU A O 1
ATOM 1064 N N . ASP A 1 137 ? 12.171 2.194 12.252 1.00 93.31 137 ASP A N 1
ATOM 1065 C CA . ASP A 1 137 ? 10.819 2.258 11.671 1.00 93.31 137 ASP A CA 1
ATOM 1066 C C . ASP A 1 137 ? 10.762 2.617 10.173 1.00 93.31 137 ASP A C 1
ATOM 1068 O O . ASP A 1 137 ? 9.730 3.069 9.663 1.00 93.31 137 ASP A O 1
ATOM 1072 N N . ALA A 1 138 ? 11.860 2.419 9.448 1.00 94.19 138 ALA A N 1
ATOM 1073 C CA . ALA A 1 138 ? 11.945 2.667 8.022 1.00 94.19 138 ALA A CA 1
ATOM 1074 C C . ALA A 1 138 ? 12.407 1.427 7.252 1.00 94.19 138 ALA A C 1
ATOM 1076 O O . ALA A 1 138 ? 13.375 0.756 7.618 1.00 94.19 138 ALA A O 1
ATOM 1077 N N . LEU A 1 139 ? 11.737 1.170 6.128 1.00 94.00 139 LEU A N 1
ATOM 1078 C CA . LEU A 1 139 ? 12.254 0.294 5.087 1.00 94.00 139 LEU A CA 1
ATOM 1079 C C . LEU A 1 13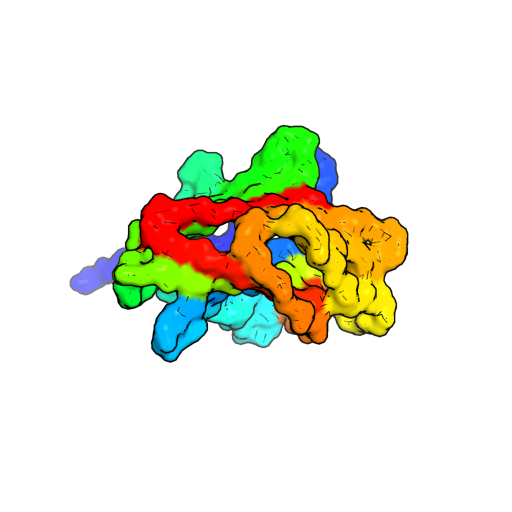9 ? 13.255 1.093 4.254 1.00 94.00 139 LEU A C 1
ATOM 1081 O O . LEU A 1 139 ? 12.899 2.134 3.699 1.00 94.00 139 LEU A O 1
ATOM 1085 N N . VAL A 1 140 ? 14.478 0.596 4.141 1.00 94.06 140 VAL A N 1
ATOM 1086 C CA . VAL A 1 140 ? 15.529 1.162 3.298 1.00 94.06 140 VAL A CA 1
ATOM 1087 C C . VAL A 1 140 ? 15.812 0.161 2.192 1.00 94.06 140 VAL A C 1
ATOM 1089 O O . VAL A 1 140 ? 16.233 -0.967 2.450 1.00 94.06 140 VAL A O 1
ATOM 1092 N N . TYR A 1 141 ? 15.537 0.551 0.949 1.00 91.81 141 TYR A N 1
ATOM 1093 C CA . TYR A 1 141 ? 15.592 -0.384 -0.166 1.00 91.81 141 TYR A CA 1
ATOM 1094 C C . TYR A 1 141 ? 16.200 0.232 -1.419 1.00 91.81 141 TYR A C 1
ATOM 1096 O O . TYR A 1 141 ? 15.761 1.271 -1.906 1.00 91.81 141 TYR A O 1
ATOM 1104 N N . GLN A 1 142 ? 17.202 -0.447 -1.970 1.00 90.38 142 GLN A N 1
ATOM 1105 C CA . GLN A 1 142 ? 17.806 -0.120 -3.254 1.00 90.38 142 GLN A CA 1
ATOM 1106 C C . GLN A 1 142 ? 17.652 -1.343 -4.173 1.00 90.38 142 GLN A C 1
ATOM 1108 O O . GLN A 1 142 ? 18.474 -2.256 -4.091 1.00 90.38 142 GLN A O 1
ATOM 1113 N N . PRO A 1 143 ? 16.620 -1.384 -5.041 1.00 87.94 143 PRO A N 1
ATOM 1114 C CA . PRO A 1 143 ? 16.353 -2.556 -5.873 1.00 87.94 143 PRO A CA 1
ATOM 1115 C C . PRO A 1 143 ? 17.498 -2.868 -6.841 1.00 87.94 143 PRO A C 1
ATOM 1117 O O . PRO A 1 143 ? 17.789 -4.032 -7.084 1.00 87.94 143 PRO A O 1
ATOM 1120 N N . TYR A 1 144 ? 18.177 -1.845 -7.368 1.00 87.69 144 TYR A N 1
ATOM 1121 C CA . TYR A 1 144 ? 19.333 -2.014 -8.247 1.00 87.69 144 TYR A CA 1
ATOM 1122 C C . TYR A 1 144 ? 20.470 -1.090 -7.843 1.00 87.69 144 TYR A C 1
ATOM 1124 O O . TYR A 1 144 ? 20.280 0.085 -7.516 1.00 87.69 144 TYR A O 1
ATOM 1132 N N . ARG A 1 145 ? 21.692 -1.611 -7.937 1.00 84.19 145 ARG A N 1
ATOM 1133 C CA . ARG A 1 145 ? 22.904 -0.842 -7.665 1.00 84.19 145 ARG A CA 1
ATOM 1134 C C . ARG A 1 145 ? 22.972 0.391 -8.572 1.00 84.19 145 ARG A C 1
ATOM 1136 O O . ARG A 1 145 ? 22.901 0.276 -9.790 1.00 84.19 145 ARG A O 1
ATOM 1143 N N . GLY A 1 146 ? 23.177 1.562 -7.971 1.00 82.06 146 GLY A N 1
ATOM 1144 C CA . GLY A 1 146 ? 23.298 2.832 -8.695 1.00 82.06 146 GLY A CA 1
ATOM 1145 C C . GLY A 1 146 ? 21.975 3.572 -8.917 1.00 82.06 146 GLY A C 1
ATOM 1146 O O . GLY A 1 146 ? 22.008 4.711 -9.377 1.00 82.06 146 GLY A O 1
ATOM 1147 N N . GLN A 1 147 ? 20.835 2.980 -8.546 1.00 82.06 147 GLN A N 1
ATOM 1148 C CA . GLN A 1 147 ? 19.562 3.697 -8.439 1.00 82.06 147 GLN A CA 1
ATOM 1149 C C . GLN A 1 147 ? 19.443 4.407 -7.077 1.00 82.06 147 GLN A C 1
ATOM 1151 O O . GLN A 1 147 ? 20.150 4.039 -6.135 1.00 82.06 147 GLN A O 1
ATOM 1156 N N . PRO A 1 148 ? 18.574 5.426 -6.938 1.00 82.38 148 PRO A N 1
ATOM 1157 C CA . PRO A 1 148 ? 18.282 6.023 -5.639 1.00 82.38 148 PRO A CA 1
ATOM 1158 C C . PRO A 1 148 ? 17.812 4.975 -4.624 1.00 82.38 148 PRO A C 1
ATOM 1160 O O . PRO A 1 148 ? 17.048 4.072 -4.961 1.00 82.38 148 PRO A O 1
ATOM 1163 N N . THR A 1 149 ? 18.264 5.113 -3.380 1.00 87.88 149 THR A N 1
ATOM 1164 C CA . THR A 1 149 ? 17.714 4.356 -2.255 1.00 87.88 149 THR A CA 1
ATOM 1165 C C . THR A 1 149 ? 16.351 4.926 -1.898 1.00 87.88 149 THR A C 1
ATOM 1167 O O . THR A 1 149 ? 16.197 6.141 -1.796 1.00 87.88 149 THR A O 1
ATOM 1170 N N . LEU A 1 150 ? 15.381 4.043 -1.713 1.00 87.25 150 LEU A N 1
ATOM 1171 C CA . LEU A 1 150 ? 14.022 4.377 -1.325 1.00 87.25 150 LEU A CA 1
ATOM 1172 C C . LEU A 1 150 ? 13.871 4.201 0.177 1.00 87.25 150 LEU A C 1
ATOM 1174 O O . LEU A 1 150 ? 14.281 3.177 0.731 1.00 87.25 150 LEU A O 1
ATOM 1178 N N . HIS A 1 151 ? 13.258 5.194 0.810 1.00 90.06 151 HIS A N 1
ATOM 1179 C CA . HIS A 1 151 ? 12.979 5.192 2.235 1.00 90.06 151 HIS A CA 1
ATOM 1180 C C . HIS A 1 151 ? 11.467 5.180 2.450 1.00 90.06 151 HIS A C 1
ATOM 1182 O O . HIS A 1 151 ? 10.761 6.096 2.030 1.00 90.06 151 HIS A O 1
ATOM 1188 N N . LEU A 1 152 ? 10.957 4.145 3.117 1.00 92.25 152 LEU A N 1
ATOM 1189 C CA . LEU A 1 152 ? 9.555 4.050 3.516 1.00 92.25 152 LEU A CA 1
ATOM 1190 C C . LEU A 1 152 ? 9.461 4.103 5.040 1.00 92.25 152 LEU A C 1
ATOM 1192 O O . LEU A 1 152 ? 9.633 3.085 5.706 1.00 92.25 152 LEU A O 1
ATOM 1196 N N . LEU A 1 153 ? 9.191 5.285 5.589 1.00 94.31 153 LEU A N 1
ATOM 1197 C CA . LEU A 1 153 ? 8.985 5.469 7.023 1.00 94.31 153 LEU A CA 1
ATOM 1198 C C . LEU A 1 153 ? 7.571 5.028 7.396 1.00 94.31 153 LEU A C 1
ATOM 1200 O O . LEU A 1 153 ? 6.589 5.557 6.866 1.00 94.31 153 LEU A O 1
ATOM 1204 N N . ALA A 1 154 ? 7.466 4.089 8.327 1.00 94.31 154 ALA A N 1
ATOM 1205 C CA . ALA A 1 154 ? 6.209 3.582 8.857 1.00 94.31 154 ALA A CA 1
ATOM 1206 C C . ALA A 1 154 ? 6.330 3.356 10.378 1.00 94.31 154 ALA A C 1
ATOM 1208 O O . ALA A 1 154 ? 6.477 2.214 10.821 1.00 94.31 154 ALA A O 1
ATOM 1209 N N . PRO A 1 155 ? 6.259 4.433 11.189 1.00 93.56 155 PRO A N 1
ATOM 1210 C CA . PRO A 1 155 ? 6.341 4.352 12.647 1.00 93.56 155 PRO A CA 1
ATOM 1211 C C . PRO A 1 155 ? 5.372 3.329 13.243 1.00 93.56 155 PRO A C 1
ATOM 1213 O O . PRO A 1 155 ? 4.173 3.355 12.951 1.00 93.56 155 PRO A O 1
ATOM 1216 N N . GLY A 1 156 ? 5.890 2.437 14.092 1.00 93.25 156 GLY A N 1
ATOM 1217 C CA . GLY A 1 156 ? 5.098 1.392 14.747 1.00 93.25 156 GLY A CA 1
ATOM 1218 C C . GLY A 1 156 ? 4.662 0.233 13.841 1.00 93.25 156 GLY A C 1
ATOM 1219 O O . GLY A 1 156 ? 3.827 -0.573 14.255 1.00 93.25 156 GLY A O 1
ATOM 1220 N N . ALA A 1 157 ? 5.194 0.136 12.619 1.00 95.94 157 ALA A N 1
ATOM 1221 C CA . ALA A 1 157 ? 4.998 -1.033 11.773 1.00 95.94 157 ALA A CA 1
ATOM 1222 C C . ALA A 1 157 ? 5.922 -2.191 12.174 1.00 95.94 157 ALA A C 1
ATOM 1224 O O . ALA A 1 157 ? 7.031 -2.001 12.670 1.00 95.94 157 ALA A O 1
ATOM 1225 N N . CYS A 1 158 ? 5.486 -3.413 11.885 1.00 95.69 158 CYS A N 1
ATOM 1226 C CA . CYS A 1 158 ? 6.360 -4.577 11.819 1.00 95.69 158 CYS A CA 1
ATOM 1227 C C . CYS A 1 158 ? 6.676 -4.895 10.357 1.00 95.69 158 CYS A C 1
ATOM 1229 O O . CYS A 1 158 ? 5.783 -4.852 9.508 1.00 95.69 158 CYS A O 1
ATOM 1231 N N . TRP A 1 159 ? 7.930 -5.243 10.083 1.00 95.75 159 TRP A N 1
ATOM 1232 C CA . TRP A 1 159 ? 8.395 -5.672 8.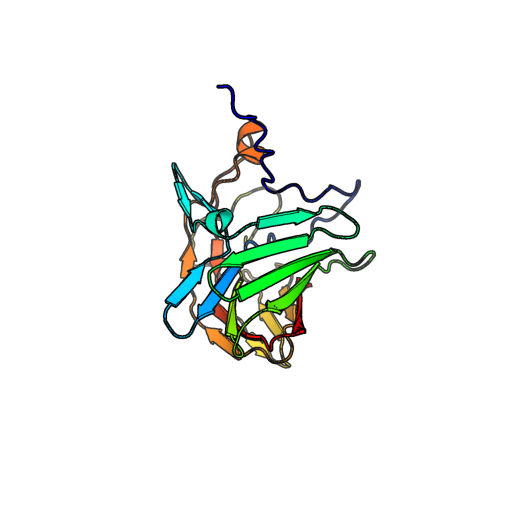768 1.00 95.75 159 TRP A CA 1
ATOM 1233 C C . TRP A 1 159 ? 8.471 -7.194 8.679 1.00 95.75 159 TRP A C 1
ATOM 1235 O O . TRP A 1 159 ? 8.991 -7.848 9.584 1.00 95.75 159 TRP A O 1
ATOM 1245 N N . GLU A 1 160 ? 7.989 -7.744 7.567 1.00 95.75 160 GLU A N 1
ATOM 1246 C CA . GLU A 1 160 ? 8.134 -9.152 7.222 1.00 95.75 160 GLU A CA 1
ATOM 1247 C C . GLU A 1 160 ? 8.689 -9.274 5.802 1.00 95.75 160 GLU A C 1
ATOM 1249 O O . GLU A 1 160 ? 8.092 -8.780 4.841 1.00 95.75 160 GLU A O 1
ATOM 1254 N N . ALA A 1 161 ? 9.850 -9.918 5.682 1.00 96.38 161 ALA A N 1
ATOM 1255 C CA . ALA A 1 161 ? 10.458 -10.206 4.394 1.00 96.38 161 ALA A CA 1
ATOM 1256 C C . ALA A 1 161 ? 9.670 -11.317 3.692 1.00 96.38 161 ALA A C 1
ATOM 1258 O O . ALA A 1 161 ? 9.523 -12.415 4.225 1.00 96.38 161 ALA A O 1
ATOM 1259 N N . ASP A 1 162 ? 9.197 -11.017 2.488 1.00 96.38 162 ASP A N 1
ATOM 1260 C CA . ASP A 1 162 ? 8.501 -11.956 1.605 1.00 96.38 162 ASP A CA 1
ATOM 1261 C C . ASP A 1 162 ? 8.785 -11.554 0.150 1.00 96.38 162 ASP A C 1
ATOM 1263 O O . ASP A 1 162 ? 7.929 -10.954 -0.511 1.00 96.38 162 ASP A O 1
ATOM 1267 N N . PRO A 1 163 ? 10.041 -11.739 -0.300 1.00 95.56 163 PRO A N 1
ATOM 1268 C CA . PRO A 1 163 ? 10.488 -11.246 -1.587 1.00 95.56 163 PRO A CA 1
ATOM 1269 C C . PRO A 1 163 ? 9.877 -12.037 -2.740 1.00 95.56 163 PRO A C 1
ATOM 1271 O O . PRO A 1 163 ? 10.029 -13.257 -2.790 1.00 95.56 163 PRO A O 1
ATOM 1274 N N . ASP A 1 164 ? 9.248 -11.348 -3.691 1.00 95.50 164 ASP A N 1
ATOM 1275 C CA . ASP A 1 164 ? 8.646 -12.000 -4.853 1.00 95.50 164 ASP A CA 1
ATOM 1276 C C . ASP A 1 164 ? 8.508 -11.068 -6.065 1.00 95.50 164 ASP A C 1
ATOM 1278 O O . ASP A 1 164 ? 8.473 -9.835 -5.958 1.00 95.50 164 ASP A O 1
ATOM 1282 N N . TRP A 1 165 ? 8.388 -11.683 -7.236 1.00 93.62 165 TRP A N 1
ATOM 1283 C CA . TRP A 1 165 ? 8.054 -11.023 -8.488 1.00 93.62 165 TRP A CA 1
ATOM 1284 C C . TRP A 1 165 ? 6.559 -11.127 -8.769 1.00 93.62 165 TRP A C 1
ATOM 1286 O O . TRP A 1 165 ? 5.959 -12.197 -8.728 1.00 93.62 165 TRP A O 1
ATOM 1296 N N . TYR A 1 166 ? 5.954 -9.997 -9.118 1.00 91.88 166 TYR A N 1
ATOM 1297 C CA . TYR A 1 166 ? 4.575 -9.931 -9.574 1.00 91.88 166 TYR A CA 1
ATOM 1298 C C . TYR A 1 166 ? 4.555 -9.494 -11.031 1.00 91.88 166 TYR A C 1
ATOM 1300 O O . TYR A 1 166 ? 5.130 -8.470 -11.391 1.00 91.88 166 TYR A O 1
ATOM 1308 N N . TYR A 1 167 ? 3.867 -10.269 -11.860 1.00 91.94 167 TYR A N 1
ATOM 1309 C CA . TYR A 1 167 ? 4.017 -10.185 -13.306 1.00 91.94 167 TYR A CA 1
ATOM 1310 C C . TYR A 1 167 ? 2.869 -9.451 -13.991 1.00 91.94 167 TYR A C 1
ATOM 1312 O O . TYR A 1 167 ? 1.712 -9.559 -13.577 1.00 91.94 167 TYR A O 1
ATOM 1320 N N . ASN A 1 168 ? 3.179 -8.822 -15.125 1.00 91.19 168 ASN A N 1
ATOM 1321 C CA . ASN A 1 168 ? 2.206 -8.308 -16.094 1.00 91.19 168 ASN A CA 1
ATOM 1322 C C . ASN A 1 168 ? 1.223 -7.257 -15.548 1.00 91.19 168 ASN A C 1
ATOM 1324 O O . ASN A 1 168 ? 0.050 -7.255 -15.934 1.00 91.19 168 ASN A O 1
ATOM 1328 N N . PHE A 1 169 ? 1.663 -6.347 -14.680 1.00 90.88 169 PHE A N 1
ATOM 1329 C CA . PHE A 1 169 ? 0.869 -5.156 -14.378 1.00 90.88 169 PHE A CA 1
ATOM 1330 C C . PHE A 1 169 ? 0.625 -4.366 -15.659 1.00 90.88 169 PHE A C 1
ATOM 1332 O O . PHE A 1 169 ? 1.548 -4.132 -16.429 1.00 90.88 169 PHE A O 1
ATOM 1339 N N . GLN A 1 170 ? -0.618 -3.950 -15.872 1.00 89.75 170 GLN A N 1
ATOM 1340 C CA . GLN A 1 170 ? -1.062 -3.243 -17.064 1.00 89.75 170 GLN A CA 1
ATOM 1341 C C . GLN A 1 170 ? -1.368 -1.781 -16.746 1.00 89.75 170 GLN A C 1
ATOM 1343 O O . GLN A 1 170 ? -2.049 -1.464 -15.762 1.00 89.75 170 GLN A O 1
ATOM 1348 N N . TYR A 1 171 ? -0.958 -0.892 -17.643 1.00 87.31 171 TYR A N 1
ATOM 1349 C CA . TYR A 1 171 ? -1.205 0.543 -17.568 1.00 87.31 171 TYR A CA 1
ATOM 1350 C C . TYR A 1 171 ? -1.989 1.019 -18.802 1.00 87.31 171 TYR A C 1
ATOM 1352 O O . TYR A 1 171 ? -1.413 1.590 -19.727 1.00 87.31 171 TYR A O 1
ATOM 1360 N N . PRO A 1 172 ? -3.329 0.869 -18.826 1.00 84.12 172 PRO A N 1
ATOM 1361 C CA . PRO A 1 172 ? -4.137 1.168 -20.016 1.00 84.12 172 PRO A CA 1
ATOM 1362 C C . PRO A 1 172 ? -3.978 2.599 -20.550 1.00 84.12 172 PRO A C 1
ATOM 1364 O O . PRO A 1 172 ? -4.047 2.841 -21.745 1.00 84.12 172 PRO A O 1
ATOM 1367 N N . ARG A 1 173 ? -3.705 3.576 -19.675 1.00 82.25 173 ARG A N 1
ATOM 1368 C CA . ARG A 1 173 ? -3.457 4.967 -20.101 1.00 82.25 173 ARG A CA 1
ATOM 1369 C C . ARG A 1 173 ? -2.122 5.174 -20.813 1.00 82.25 173 ARG A C 1
ATOM 1371 O O . ARG A 1 173 ? -1.942 6.199 -21.469 1.00 82.25 173 ARG A O 1
ATOM 1378 N N . GLU A 1 174 ? -1.160 4.289 -20.591 1.00 82.31 174 GLU A N 1
ATOM 1379 C CA . GLU A 1 174 ? 0.123 4.282 -21.293 1.00 82.31 174 GLU A CA 1
ATOM 1380 C C . GLU A 1 174 ? -0.056 3.586 -22.649 1.00 82.31 174 GLU A C 1
ATOM 1382 O O . GLU A 1 174 ? 0.361 4.140 -23.666 1.00 82.31 174 GLU A O 1
ATOM 1387 N N . GLU A 1 175 ? -0.827 2.494 -22.687 1.00 85.12 175 GLU A N 1
ATOM 1388 C CA . GLU A 1 175 ? -1.245 1.807 -23.919 1.00 85.12 175 GLU A CA 1
ATOM 1389 C C . GLU A 1 175 ? -2.018 2.737 -24.870 1.00 85.12 175 GLU A C 1
ATOM 1391 O O . GLU A 1 175 ? -1.680 2.844 -26.047 1.00 85.12 175 GLU A O 1
ATOM 1396 N N . GLU A 1 176 ? -2.993 3.498 -24.356 1.00 84.25 176 GLU A N 1
ATOM 1397 C CA . GLU A 1 176 ? -3.757 4.504 -25.118 1.00 84.25 176 GLU A CA 1
ATOM 1398 C C . GLU A 1 176 ? -2.861 5.563 -25.786 1.00 84.25 176 GLU A C 1
ATOM 1400 O O . GLU A 1 176 ? -3.268 6.222 -26.745 1.00 84.25 176 GLU A O 1
ATOM 1405 N N . ARG A 1 177 ? -1.637 5.750 -25.280 1.00 80.38 177 ARG A N 1
ATOM 1406 C CA . ARG A 1 177 ? -0.638 6.683 -25.821 1.00 80.38 177 ARG A CA 1
ATOM 1407 C C . ARG A 1 177 ? 0.385 6.003 -26.730 1.00 80.38 177 ARG A C 1
ATOM 1409 O O . ARG A 1 177 ? 1.301 6.681 -27.191 1.00 80.38 177 ARG A O 1
ATOM 1416 N N . GLY A 1 178 ? 0.242 4.701 -26.975 1.00 81.44 178 GLY A N 1
ATOM 1417 C CA . GLY A 1 178 ? 1.190 3.890 -27.735 1.00 81.44 178 GLY A CA 1
ATOM 1418 C C . GLY A 1 178 ? 2.528 3.684 -27.023 1.00 81.44 178 GLY A C 1
ATOM 1419 O O . GLY A 1 178 ? 3.539 3.501 -27.696 1.00 81.44 178 GLY A O 1
ATOM 1420 N N . LEU A 1 179 ? 2.554 3.782 -25.689 1.00 79.56 179 LEU A N 1
ATOM 1421 C CA . LEU A 1 179 ? 3.742 3.528 -24.873 1.00 79.56 179 LEU A CA 1
ATOM 1422 C C . LEU A 1 179 ? 3.760 2.075 -24.380 1.00 79.56 179 LEU A C 1
ATOM 1424 O O . LEU A 1 179 ? 2.731 1.390 -24.381 1.00 79.56 179 LEU A O 1
ATOM 1428 N N . ASP A 1 180 ? 4.926 1.629 -23.910 1.00 79.81 180 ASP A N 1
ATOM 1429 C CA . ASP A 1 180 ? 5.029 0.401 -23.123 1.00 79.81 180 ASP A CA 1
ATOM 1430 C C . ASP A 1 180 ? 4.058 0.487 -21.938 1.00 79.81 180 ASP A C 1
ATOM 1432 O O . ASP A 1 180 ? 3.960 1.523 -21.277 1.00 79.81 180 ASP A O 1
ATOM 1436 N N . HIS A 1 181 ? 3.314 -0.590 -21.698 1.00 81.25 181 HIS A N 1
ATOM 1437 C CA . HIS A 1 181 ? 2.181 -0.593 -20.767 1.00 81.25 181 HIS A CA 1
ATOM 1438 C C . HIS A 1 181 ? 2.110 -1.852 -19.895 1.00 81.25 181 HIS A C 1
ATOM 1440 O O . HIS A 1 181 ? 1.166 -1.983 -19.123 1.00 81.25 181 HIS A O 1
ATOM 1446 N N . SER A 1 182 ? 3.074 -2.770 -20.021 1.00 87.00 182 SER A N 1
ATOM 1447 C CA . SER A 1 182 ? 3.160 -4.005 -19.240 1.00 87.00 182 SER A CA 1
ATOM 1448 C C . SER A 1 182 ? 4.460 -4.040 -18.446 1.00 87.00 182 SER A C 1
ATOM 1450 O O . SER A 1 182 ? 5.532 -3.898 -19.030 1.00 87.00 182 SER A O 1
ATOM 1452 N N . GLU A 1 183 ? 4.378 -4.247 -17.136 1.00 88.44 183 GLU A N 1
ATOM 1453 C CA . GLU A 1 183 ? 5.539 -4.256 -16.244 1.00 88.44 183 GLU A CA 1
ATOM 1454 C C . GLU A 1 183 ? 5.459 -5.389 -15.219 1.00 88.44 183 GLU A C 1
ATOM 1456 O O . GLU A 1 183 ? 4.384 -5.706 -14.709 1.00 88.44 183 GLU A O 1
ATOM 1461 N N . ASP A 1 184 ? 6.613 -5.958 -14.880 1.00 91.00 184 ASP A N 1
ATOM 1462 C CA . ASP A 1 184 ? 6.765 -6.800 -13.701 1.00 91.00 184 ASP A CA 1
ATOM 1463 C C . ASP A 1 184 ? 7.283 -5.949 -12.543 1.00 91.00 184 ASP A C 1
ATOM 1465 O O . ASP A 1 184 ? 8.230 -5.174 -12.697 1.00 91.00 184 ASP A O 1
ATOM 1469 N N . LEU A 1 185 ? 6.683 -6.104 -11.368 1.00 91.19 185 LEU A N 1
ATOM 1470 C CA . LEU A 1 185 ? 7.074 -5.379 -10.168 1.00 91.19 185 LEU A CA 1
ATOM 1471 C C . LEU A 1 185 ? 7.652 -6.331 -9.135 1.00 91.19 185 LEU A C 1
ATOM 1473 O O . LEU A 1 185 ? 7.125 -7.420 -8.913 1.00 91.19 185 LEU A O 1
ATOM 1477 N N . PHE A 1 186 ? 8.699 -5.882 -8.457 1.00 92.00 186 PHE A N 1
ATOM 1478 C CA . PHE A 1 186 ? 9.288 -6.632 -7.361 1.00 92.00 186 PHE A CA 1
ATOM 1479 C C . PHE A 1 186 ? 8.756 -6.121 -6.024 1.00 92.00 186 PHE A C 1
ATOM 1481 O O . PHE A 1 186 ? 8.577 -4.913 -5.833 1.00 92.00 186 PHE A O 1
ATOM 1488 N N . THR A 1 187 ? 8.524 -7.027 -5.082 1.00 93.56 187 THR A N 1
ATOM 1489 C CA . THR A 1 187 ? 8.234 -6.687 -3.689 1.00 93.56 187 THR A CA 1
ATOM 1490 C C . THR A 1 187 ? 9.268 -7.347 -2.784 1.00 93.56 187 THR A C 1
ATOM 1492 O O . THR A 1 187 ? 9.522 -8.529 -2.964 1.00 93.56 187 THR A O 1
ATOM 1495 N N . PRO A 1 188 ? 9.881 -6.628 -1.826 1.00 94.31 188 PRO A N 1
ATOM 1496 C CA . PRO A 1 188 ? 10.779 -7.229 -0.840 1.00 94.31 188 PRO A CA 1
ATOM 1497 C C . PRO A 1 188 ? 10.033 -7.845 0.358 1.00 94.31 188 PRO A C 1
ATOM 1499 O O . PRO A 1 188 ? 10.647 -8.501 1.199 1.00 94.31 188 PRO A O 1
ATOM 1502 N N . GLY A 1 189 ? 8.723 -7.609 0.480 1.00 94.88 189 GLY A N 1
ATOM 1503 C CA . GLY A 1 189 ? 7.930 -8.029 1.631 1.00 94.88 189 GLY A CA 1
ATOM 1504 C C . GLY A 1 189 ? 6.797 -7.064 1.943 1.00 94.88 189 GLY A C 1
ATOM 1505 O O . GLY A 1 189 ? 6.302 -6.354 1.064 1.00 94.88 189 GLY A O 1
ATOM 1506 N N . TYR A 1 190 ? 6.360 -7.027 3.199 1.00 94.25 190 TYR A N 1
ATOM 1507 C CA . TYR A 1 190 ? 5.222 -6.209 3.598 1.00 94.25 190 TYR A CA 1
ATOM 1508 C C . TYR A 1 190 ? 5.308 -5.697 5.038 1.00 94.25 190 TYR A C 1
ATOM 1510 O O . TYR A 1 190 ? 5.988 -6.246 5.902 1.00 94.25 190 TYR A O 1
ATOM 1518 N N . LEU A 1 191 ? 4.594 -4.600 5.275 1.00 95.38 191 LEU A N 1
ATOM 1519 C CA . LEU A 1 191 ? 4.449 -3.949 6.569 1.00 95.38 191 LEU A CA 1
ATOM 1520 C C . LEU A 1 191 ? 3.115 -4.339 7.199 1.00 95.38 191 LEU A C 1
ATOM 1522 O O . LEU A 1 191 ? 2.087 -4.345 6.517 1.00 95.38 191 LEU A O 1
ATOM 1526 N N . ARG A 1 192 ? 3.117 -4.584 8.509 1.00 96.44 192 ARG A N 1
ATOM 1527 C CA . ARG A 1 192 ? 1.916 -4.756 9.337 1.00 96.44 192 ARG A CA 1
ATOM 1528 C C . ARG A 1 192 ? 1.822 -3.594 10.322 1.00 96.44 192 ARG A C 1
ATOM 1530 O O . ARG A 1 192 ? 2.742 -3.386 11.105 1.00 96.44 192 ARG A O 1
ATOM 1537 N N . LEU A 1 193 ? 0.712 -2.863 10.312 1.00 96.19 193 LEU A N 1
ATOM 1538 C CA . LEU A 1 193 ? 0.409 -1.805 11.280 1.00 96.19 193 LEU A CA 1
ATOM 1539 C C . LEU A 1 193 ? -0.868 -2.142 12.041 1.00 96.19 193 LEU A C 1
ATOM 1541 O O . LEU A 1 193 ? -1.820 -2.669 11.464 1.00 96.19 193 LEU A O 1
ATOM 1545 N N . GLN A 1 194 ? -0.920 -1.803 13.325 1.00 97.12 194 GLN A N 1
ATOM 1546 C CA . GLN A 1 194 ? -2.170 -1.849 14.074 1.00 97.12 194 GLN A CA 1
ATOM 1547 C C . GLN A 1 194 ? -2.953 -0.552 13.849 1.00 97.12 194 GLN A C 1
ATOM 1549 O O . GLN A 1 194 ? -2.434 0.547 14.034 1.00 97.12 194 GLN A O 1
ATOM 1554 N N . LEU A 1 195 ? -4.218 -0.686 13.470 1.00 96.88 195 LEU A N 1
ATOM 1555 C CA . LEU A 1 195 ? -5.172 0.406 13.385 1.00 96.88 195 LEU A CA 1
ATOM 1556 C C . LEU A 1 195 ? -6.125 0.340 14.571 1.00 96.88 195 LEU A C 1
ATOM 1558 O O . LEU A 1 195 ? -6.846 -0.639 14.747 1.00 96.88 195 LEU A O 1
ATOM 1562 N N . ILE A 1 196 ? -6.152 1.407 15.360 1.00 97.50 196 ILE A N 1
ATOM 1563 C CA . ILE A 1 196 ? -7.092 1.576 16.468 1.00 97.50 196 ILE A CA 1
ATOM 1564 C C . ILE A 1 196 ? -8.278 2.412 15.958 1.00 97.50 196 ILE A C 1
ATOM 1566 O O . ILE A 1 196 ? -8.037 3.408 15.270 1.00 97.50 196 ILE A O 1
ATOM 1570 N N . PRO A 1 197 ? -9.542 2.055 16.264 1.00 97.62 197 PRO A N 1
ATOM 1571 C CA . PRO A 1 197 ? -10.694 2.861 15.866 1.00 97.62 197 PRO A CA 1
ATOM 1572 C C . PRO A 1 197 ? -10.564 4.316 16.339 1.00 97.62 197 PRO A C 1
ATOM 1574 O O . PRO A 1 197 ? -10.239 4.578 17.496 1.00 97.62 197 PRO A O 1
ATOM 1577 N N . GLY A 1 198 ? -10.786 5.265 15.431 1.00 96.31 198 GLY A N 1
ATOM 1578 C CA . GLY A 1 198 ? -10.597 6.702 15.640 1.00 96.31 198 GLY A CA 1
ATOM 1579 C C . GLY A 1 198 ? -9.150 7.199 15.510 1.00 96.31 198 GLY A C 1
ATOM 1580 O O . GLY A 1 198 ? -8.929 8.410 15.526 1.00 96.31 198 GLY A O 1
ATOM 1581 N N . ALA A 1 199 ? -8.160 6.313 15.361 1.00 96.06 199 ALA A N 1
ATOM 1582 C CA . ALA A 1 199 ? -6.760 6.688 15.181 1.00 96.06 199 ALA A CA 1
ATOM 1583 C C . ALA A 1 199 ? -6.351 6.713 13.700 1.00 96.06 199 ALA A C 1
ATOM 1585 O O . ALA A 1 199 ? -6.958 6.077 12.836 1.00 96.06 199 ALA A O 1
ATOM 1586 N N . THR A 1 200 ? -5.282 7.457 13.413 1.00 97.00 200 THR A N 1
ATOM 1587 C CA . THR A 1 200 ? -4.659 7.536 12.088 1.00 97.00 200 THR A CA 1
ATOM 1588 C C . THR A 1 200 ? -3.203 7.099 12.177 1.00 97.00 200 THR A C 1
ATOM 1590 O O . THR A 1 200 ? -2.484 7.549 13.065 1.00 97.00 200 THR A O 1
ATOM 1593 N N . VAL A 1 201 ? -2.764 6.281 11.223 1.00 95.88 201 VAL A N 1
ATOM 1594 C CA . VAL A 1 201 ? -1.347 5.964 10.995 1.00 95.88 201 VAL A CA 1
ATOM 1595 C C . VAL A 1 201 ? -0.901 6.549 9.659 1.00 95.88 201 VAL A C 1
ATOM 1597 O O . VAL A 1 201 ? -1.698 6.665 8.724 1.00 95.88 201 VAL A O 1
ATOM 1600 N N . GLY A 1 202 ? 0.367 6.939 9.570 1.00 93.19 202 GLY A N 1
ATOM 1601 C CA . GLY A 1 202 ? 0.961 7.522 8.372 1.00 93.19 202 GLY A CA 1
ATOM 1602 C C . GLY A 1 202 ? 2.142 6.699 7.880 1.00 93.19 202 GLY A C 1
ATOM 1603 O O . GLY A 1 202 ? 2.909 6.174 8.681 1.00 93.19 202 GLY A O 1
ATOM 1604 N N . VAL A 1 203 ? 2.288 6.623 6.561 1.00 93.12 203 VAL A N 1
ATOM 1605 C CA . VAL A 1 203 ? 3.464 6.080 5.884 1.00 93.12 203 VAL A CA 1
ATOM 1606 C C . VAL A 1 203 ? 4.014 7.148 4.949 1.00 93.12 203 VAL A C 1
ATOM 1608 O O . VAL A 1 203 ? 3.244 7.791 4.230 1.00 93.12 203 VAL A O 1
ATOM 1611 N N . VAL A 1 204 ? 5.329 7.343 4.966 1.00 91.75 204 VAL A N 1
ATOM 1612 C CA . VAL A 1 204 ? 6.027 8.326 4.130 1.00 91.75 204 VAL A CA 1
ATOM 1613 C C . VAL A 1 204 ? 7.000 7.595 3.219 1.00 91.75 204 VAL A C 1
ATOM 1615 O O . VAL A 1 204 ? 7.866 6.885 3.712 1.00 91.75 204 VAL A O 1
ATOM 1618 N N . ALA A 1 205 ? 6.861 7.772 1.910 1.00 89.00 205 ALA A N 1
ATOM 1619 C CA . ALA A 1 205 ? 7.823 7.304 0.918 1.00 89.00 205 ALA A CA 1
ATOM 1620 C C . ALA A 1 205 ? 8.649 8.497 0.422 1.00 89.00 205 ALA A C 1
ATOM 1622 O O . ALA A 1 205 ? 8.051 9.482 -0.017 1.00 89.00 205 ALA A O 1
ATOM 1623 N N . ALA A 1 206 ? 9.977 8.410 0.494 1.00 84.19 206 ALA A N 1
ATOM 1624 C CA . ALA A 1 206 ? 10.926 9.450 0.089 1.00 84.19 206 ALA A CA 1
ATOM 1625 C C . ALA A 1 206 ? 12.127 8.865 -0.671 1.00 84.19 206 ALA A C 1
ATOM 1627 O O . ALA A 1 206 ? 12.463 7.677 -0.437 1.00 84.19 206 ALA A O 1
#